Protein AF-A0A940B4P1-F1 (afdb_monomer)

Foldseek 3Di:
DALAFKAEEEEEEADDDDDPVVVVLLVVQDDHHHYYHYDYLDPVSLVVLLVLPTQEYEYEEALLDPSSLSSLLSNLVNQLHAYEYEHEADPCPDPSSVVSVVSSVVSVYHYDYPPDDSVVSSVNSNVSRVSNSVVSVVVVVVVLVVLLVVLLVLCCVPVVDDSVRSNVVLVVVCVVVVHDSSVSSVVSCCVRVVVD

Secondary structure (DSSP, 8-state):
-------EEEEEESS-S--HHHHHHHHHH-SS--EEEEEETTHHHHHHHHHT--SEEEEEE-TT-HHHHHHHHHHTT-TT-EEEEEE-S----SHHHHHHHHHHHHTTEEEEESSPPHHHHHHHHHHHHHHHHHHHHHHHHHHHHHHHHHHHHHHHHHH---HHHHHHHHHHHHHHHT--HHHHHHHHHHHHHTT-

Radius of gyration: 21.96 Å; Cα contacts (8 Å, |Δi|>4): 293; chains: 1; bounding box: 54×33×56 Å

Structure (mmCIF, N/CA/C/O backbone):
data_AF-A0A940B4P1-F1
#
_entry.id   AF-A0A940B4P1-F1
#
loop_
_atom_site.group_PDB
_atom_site.id
_atom_site.type_symbol
_atom_site.label_atom_id
_atom_site.label_alt_id
_atom_site.label_comp_id
_atom_site.label_asym_id
_atom_site.label_entity_id
_atom_site.label_seq_id
_atom_site.pdbx_PDB_ins_code
_atom_site.Cartn_x
_atom_site.Cartn_y
_atom_site.Cartn_z
_atom_site.occupancy
_atom_site.B_iso_or_equiv
_atom_site.auth_seq_id
_atom_site.auth_comp_id
_atom_site.auth_asym_id
_atom_site.auth_atom_id
_atom_site.pdbx_PDB_model_num
ATOM 1 N N . MET A 1 1 ? -1.985 -8.826 16.665 1.00 37.59 1 MET A N 1
ATOM 2 C CA . MET A 1 1 ? -2.164 -9.135 15.228 1.00 37.59 1 MET A CA 1
ATOM 3 C C . MET A 1 1 ? -0.998 -8.534 14.479 1.00 37.59 1 MET A C 1
ATOM 5 O O . MET A 1 1 ? -0.828 -7.321 14.541 1.00 37.59 1 MET A O 1
ATOM 9 N N . SER A 1 2 ? -0.151 -9.389 13.904 1.00 41.38 2 SER A N 1
ATOM 10 C CA . SER A 1 2 ? 1.005 -8.980 13.109 1.00 41.38 2 SER A CA 1
ATOM 11 C C . SER A 1 2 ? 0.543 -8.029 12.015 1.00 41.38 2 SER A C 1
ATOM 13 O O . SER A 1 2 ? -0.391 -8.356 11.287 1.00 41.38 2 SER A O 1
ATOM 15 N N . SER A 1 3 ? 1.178 -6.865 11.910 1.00 51.94 3 SER A N 1
ATOM 16 C CA . SER A 1 3 ? 1.183 -6.136 10.646 1.00 51.94 3 SER A CA 1
ATOM 17 C C . SER A 1 3 ? 1.814 -7.093 9.639 1.00 51.94 3 SER A C 1
ATOM 19 O O . SER A 1 3 ? 2.994 -7.422 9.760 1.00 51.94 3 SER A O 1
ATOM 21 N N . THR A 1 4 ? 0.984 -7.707 8.802 1.00 75.25 4 THR A N 1
ATOM 22 C CA . THR A 1 4 ? 1.446 -8.606 7.752 1.00 75.25 4 THR A CA 1
ATOM 23 C C . THR A 1 4 ? 2.215 -7.742 6.767 1.00 75.25 4 THR A C 1
ATOM 25 O O . THR A 1 4 ? 1.734 -6.672 6.394 1.00 75.25 4 THR A O 1
ATOM 28 N N . GLY A 1 5 ? 3.432 -8.151 6.409 1.00 89.00 5 GLY A N 1
ATOM 29 C CA . GLY A 1 5 ? 4.135 -7.516 5.29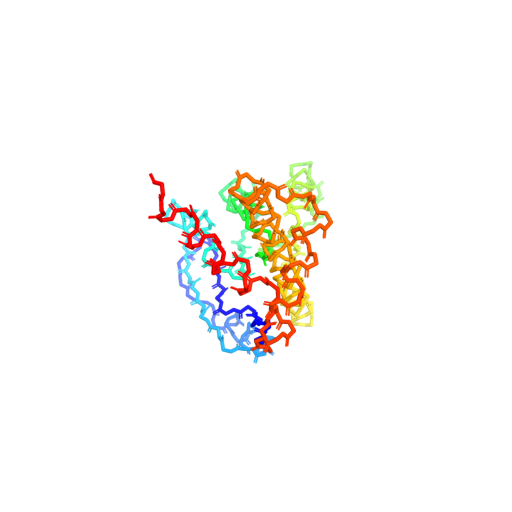7 1.00 89.00 5 GLY A CA 1
ATOM 30 C C . GLY A 1 5 ? 3.343 -7.643 3.999 1.00 89.00 5 GLY A C 1
ATOM 31 O O . GLY A 1 5 ? 2.226 -8.162 3.984 1.00 89.00 5 GLY A O 1
ATOM 32 N N . ILE A 1 6 ? 3.927 -7.170 2.907 1.00 95.00 6 ILE A N 1
ATOM 33 C CA . ILE A 1 6 ? 3.291 -7.211 1.591 1.00 95.00 6 ILE A CA 1
ATOM 34 C C . ILE A 1 6 ? 2.874 -8.653 1.265 1.00 95.00 6 ILE A C 1
ATOM 36 O O . ILE A 1 6 ? 3.716 -9.540 1.143 1.0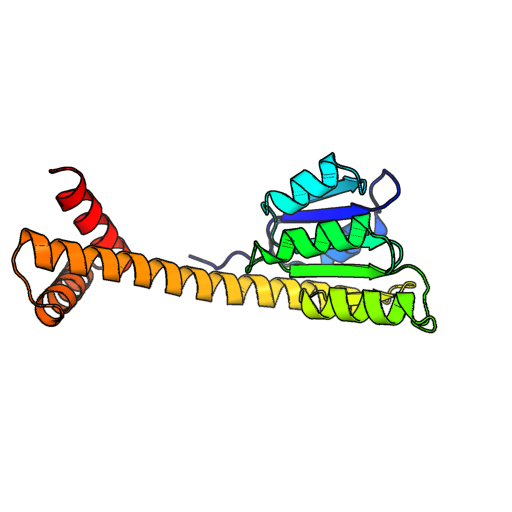0 95.00 6 ILE A O 1
ATOM 40 N N . ASP A 1 7 ? 1.569 -8.859 1.106 1.00 93.81 7 ASP A N 1
ATOM 41 C CA . ASP A 1 7 ? 0.918 -10.139 0.807 1.00 93.81 7 ASP A CA 1
ATOM 42 C C . ASP A 1 7 ? 0.521 -10.268 -0.671 1.00 93.81 7 ASP A C 1
ATOM 44 O O . ASP A 1 7 ? 0.262 -11.364 -1.163 1.00 93.81 7 ASP A 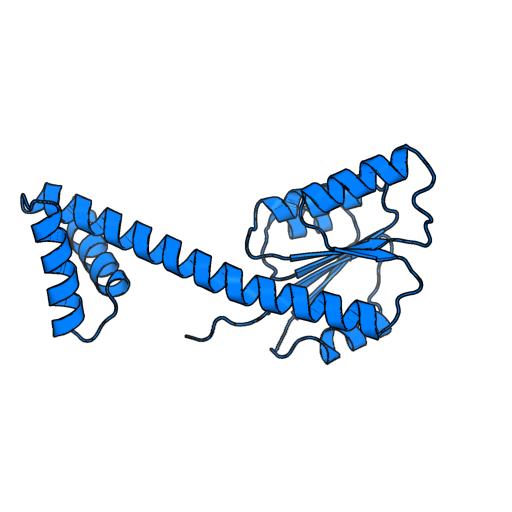O 1
ATOM 48 N N . LYS A 1 8 ? 0.507 -9.155 -1.407 1.00 96.25 8 LYS A N 1
ATOM 49 C CA . LYS A 1 8 ? 0.278 -9.131 -2.849 1.00 96.25 8 LYS A CA 1
ATOM 50 C C . LYS A 1 8 ? 1.123 -8.067 -3.539 1.00 96.25 8 LYS A C 1
ATOM 52 O O . LYS A 1 8 ? 1.139 -6.897 -3.142 1.00 96.25 8 LYS A O 1
ATOM 57 N N . VAL A 1 9 ? 1.773 -8.482 -4.623 1.00 97.62 9 VAL A N 1
ATOM 58 C CA . VAL A 1 9 ? 2.561 -7.644 -5.527 1.00 97.62 9 VAL A CA 1
ATOM 59 C C . VAL A 1 9 ? 1.863 -7.594 -6.883 1.00 97.62 9 VAL A C 1
ATOM 61 O O . VAL A 1 9 ? 1.735 -8.616 -7.555 1.00 97.62 9 VAL A O 1
ATOM 64 N N . LEU A 1 10 ? 1.425 -6.407 -7.302 1.00 97.88 10 LEU A N 1
ATOM 65 C CA . LEU A 1 10 ? 0.905 -6.175 -8.649 1.00 97.88 10 LEU A CA 1
ATOM 66 C C . LEU A 1 10 ? 2.039 -5.677 -9.543 1.00 97.88 10 LEU A C 1
ATOM 68 O O . LEU A 1 10 ? 2.676 -4.675 -9.228 1.00 97.88 10 LEU A O 1
ATOM 72 N N . ILE A 1 11 ? 2.266 -6.341 -10.672 1.00 97.56 11 ILE A N 1
ATOM 73 C CA . ILE A 1 11 ? 3.294 -5.963 -11.639 1.00 97.56 11 ILE A CA 1
ATOM 74 C C . ILE A 1 11 ? 2.632 -5.565 -12.951 1.00 97.56 11 ILE A C 1
ATOM 76 O O . ILE A 1 11 ? 1.936 -6.369 -13.572 1.00 97.56 11 ILE A O 1
ATOM 80 N N . LEU A 1 12 ? 2.877 -4.328 -13.377 1.00 97.06 12 LEU A N 1
ATOM 81 C CA . LEU A 1 12 ? 2.424 -3.782 -14.650 1.00 97.06 12 LEU A CA 1
ATOM 82 C C . LEU A 1 12 ? 3.604 -3.586 -15.591 1.00 97.06 12 LEU A C 1
ATOM 84 O O . LEU A 1 12 ? 4.570 -2.907 -15.250 1.00 97.06 12 LEU A O 1
ATOM 88 N N . ARG A 1 13 ? 3.509 -4.140 -16.795 1.00 94.38 13 ARG A N 1
ATOM 89 C CA . ARG A 1 13 ? 4.568 -4.069 -17.813 1.00 94.38 13 ARG A CA 1
ATOM 90 C C . ARG A 1 13 ? 4.006 -3.889 -19.212 1.00 94.38 13 ARG A C 1
ATOM 92 O O . ARG A 1 13 ? 2.830 -4.145 -19.441 1.00 94.38 13 ARG A O 1
ATOM 99 N N . ARG A 1 14 ? 4.832 -3.449 -20.162 1.00 89.69 14 ARG A N 1
ATOM 100 C CA . ARG A 1 14 ? 4.393 -3.265 -21.559 1.00 89.69 14 ARG A CA 1
ATOM 101 C C . ARG A 1 14 ? 4.131 -4.576 -22.296 1.00 89.69 14 ARG A C 1
ATOM 103 O O . ARG A 1 14 ? 3.177 -4.660 -23.060 1.00 89.69 14 ARG A O 1
ATOM 110 N N . GLU A 1 15 ? 4.948 -5.590 -22.048 1.00 86.25 15 GLU A N 1
ATOM 111 C CA . GLU A 1 15 ? 4.841 -6.888 -22.714 1.00 86.25 15 GLU A CA 1
ATOM 112 C C . GLU A 1 15 ? 4.144 -7.915 -21.825 1.00 86.25 15 GLU A C 1
ATOM 114 O O . GLU A 1 15 ? 4.288 -7.905 -20.603 1.00 86.25 15 GLU A O 1
ATOM 119 N N . ALA A 1 16 ? 3.378 -8.816 -22.437 1.00 82.12 16 ALA A N 1
ATOM 120 C CA . ALA A 1 16 ? 2.757 -9.917 -21.714 1.00 82.12 16 ALA A CA 1
ATOM 121 C C . ALA A 1 16 ? 3.796 -10.987 -21.344 1.00 82.12 16 ALA A C 1
ATOM 123 O O . ALA A 1 16 ? 4.739 -11.241 -22.087 1.00 82.12 16 ALA A O 1
ATOM 124 N N . GLY A 1 17 ? 3.569 -11.663 -20.218 1.00 80.44 17 GLY A N 1
ATOM 125 C CA . GLY A 1 17 ? 4.399 -12.774 -19.754 1.00 80.44 17 GLY A CA 1
ATOM 126 C C . GLY A 1 17 ? 5.094 -12.475 -18.433 1.00 80.44 17 GLY A C 1
ATOM 127 O O . GLY A 1 17 ? 5.390 -11.325 -18.117 1.00 80.44 17 GLY A O 1
ATOM 128 N N . ALA A 1 18 ? 5.336 -13.520 -17.647 1.00 82.69 18 ALA A N 1
ATOM 129 C CA . ALA A 1 18 ? 6.048 -13.431 -16.378 1.00 82.69 18 ALA A CA 1
ATOM 130 C C . ALA A 1 18 ? 7.567 -13.362 -16.601 1.00 82.69 18 ALA A C 1
ATOM 132 O O . ALA A 1 18 ? 8.097 -13.924 -17.559 1.00 82.69 18 ALA A O 1
ATOM 133 N N . SER A 1 19 ? 8.288 -12.682 -15.705 1.00 87.56 19 SER A N 1
ATOM 134 C CA . SER A 1 19 ? 9.756 -12.706 -15.696 1.00 87.56 19 SER A CA 1
ATOM 135 C C . SER A 1 19 ? 10.242 -13.536 -14.521 1.00 87.56 19 SER A C 1
ATOM 137 O O . SER A 1 19 ? 10.194 -13.069 -13.387 1.00 87.56 19 SER A O 1
ATOM 139 N N . ARG A 1 20 ? 10.787 -14.727 -14.799 1.00 87.50 20 ARG A N 1
ATOM 140 C CA . ARG A 1 20 ? 11.369 -15.609 -13.769 1.00 87.50 20 ARG A CA 1
ATOM 141 C C . ARG A 1 20 ? 12.433 -14.907 -12.927 1.00 87.50 20 ARG A C 1
ATOM 143 O O . ARG A 1 20 ? 12.561 -15.168 -11.740 1.00 87.50 20 ARG A O 1
ATOM 150 N N . VAL A 1 21 ? 13.206 -14.013 -13.543 1.00 87.12 21 VAL A N 1
ATOM 151 C CA . VAL A 1 21 ? 14.238 -13.238 -12.845 1.00 87.12 21 VAL A CA 1
ATOM 152 C C . VAL A 1 21 ? 13.597 -12.297 -11.825 1.00 87.12 21 VAL A C 1
ATOM 154 O O . VAL A 1 21 ? 14.025 -12.258 -10.674 1.00 87.12 21 VAL A O 1
ATOM 157 N N . LEU A 1 22 ? 12.549 -11.575 -12.229 1.00 88.44 22 LEU A N 1
ATOM 158 C CA . LEU A 1 22 ? 11.837 -10.653 -11.349 1.00 88.44 22 LEU A CA 1
ATOM 159 C C . LEU A 1 22 ? 11.076 -11.403 -10.244 1.00 88.44 22 LEU A C 1
ATOM 161 O O . LEU A 1 22 ? 11.154 -10.995 -9.090 1.00 88.44 22 LEU A O 1
ATOM 165 N N . GLU A 1 23 ? 10.434 -12.532 -10.567 1.00 90.88 23 GLU A N 1
ATOM 166 C CA . GLU A 1 23 ? 9.815 -13.427 -9.574 1.00 90.88 23 GLU A CA 1
ATOM 167 C C . GLU A 1 23 ? 10.829 -13.862 -8.526 1.00 90.88 23 GLU A C 1
ATOM 169 O O . GLU A 1 23 ? 10.613 -13.646 -7.338 1.00 90.88 23 GLU A O 1
ATOM 174 N N . ASN A 1 24 ? 11.973 -14.397 -8.957 1.00 89.12 24 ASN A N 1
ATOM 175 C CA . ASN A 1 24 ? 13.017 -14.845 -8.043 1.00 89.12 24 ASN A CA 1
ATOM 176 C C . ASN A 1 24 ? 13.514 -13.710 -7.145 1.00 89.12 24 ASN A C 1
ATOM 178 O O . ASN A 1 24 ? 13.766 -13.930 -5.962 1.00 89.12 24 ASN A O 1
ATOM 182 N N . PHE A 1 25 ? 13.657 -12.493 -7.670 1.00 88.81 25 PHE A N 1
ATOM 183 C CA . PHE A 1 25 ? 14.060 -11.370 -6.833 1.00 88.81 25 PHE A CA 1
ATOM 184 C C . PHE A 1 25 ? 13.007 -11.005 -5.783 1.00 88.81 25 PHE A C 1
ATOM 186 O O . PHE A 1 25 ? 13.381 -10.756 -4.638 1.00 88.81 25 PHE A O 1
ATOM 193 N N . ILE A 1 26 ? 11.720 -10.988 -6.138 1.00 92.31 26 ILE A N 1
ATOM 194 C CA . ILE A 1 26 ? 10.625 -10.691 -5.200 1.00 92.31 26 ILE A CA 1
ATOM 195 C C . ILE A 1 26 ? 10.546 -11.782 -4.125 1.00 92.31 26 ILE A C 1
ATOM 197 O O . ILE A 1 26 ? 10.604 -11.468 -2.934 1.00 92.31 26 ILE A O 1
ATOM 201 N N . MET A 1 27 ? 10.532 -13.049 -4.548 1.00 89.31 27 MET A N 1
ATOM 202 C CA . MET A 1 27 ? 10.447 -14.223 -3.674 1.00 89.31 27 MET A CA 1
ATOM 203 C C . MET A 1 27 ? 11.585 -14.274 -2.651 1.00 89.31 27 MET A C 1
ATOM 205 O O . MET A 1 27 ? 11.366 -14.645 -1.503 1.00 89.31 27 MET A O 1
ATOM 209 N N . ASN A 1 28 ? 12.795 -13.869 -3.045 1.00 88.88 28 ASN A N 1
ATOM 210 C CA . ASN A 1 28 ? 13.955 -13.842 -2.152 1.00 88.88 28 ASN A CA 1
ATOM 211 C C . ASN A 1 28 ? 14.033 -12.582 -1.271 1.00 88.88 28 ASN A C 1
ATOM 213 O O . ASN A 1 28 ? 14.853 -12.534 -0.355 1.00 88.88 28 ASN A O 1
ATOM 217 N N . SER A 1 29 ? 13.237 -11.546 -1.559 1.00 91.38 29 SER A N 1
ATOM 218 C CA . SER A 1 29 ? 13.318 -10.255 -0.860 1.00 91.38 29 SER A CA 1
ATOM 219 C C . SER A 1 29 ? 12.213 -10.063 0.183 1.00 91.38 29 SER A C 1
ATOM 221 O O . SER A 1 29 ? 12.478 -9.454 1.222 1.00 91.38 29 SER A O 1
ATOM 223 N N . LEU A 1 30 ? 11.000 -10.571 -0.064 1.00 90.75 30 LEU A N 1
ATOM 224 C CA . LEU A 1 30 ? 9.871 -10.492 0.870 1.00 90.75 30 LEU A CA 1
ATOM 225 C C . LEU A 1 30 ? 9.875 -11.662 1.862 1.00 90.75 30 LEU A C 1
ATOM 227 O O . LEU A 1 30 ? 10.111 -12.808 1.493 1.00 90.75 30 LEU A O 1
ATOM 231 N N . LYS A 1 31 ? 9.588 -11.374 3.138 1.00 84.62 31 LYS A N 1
ATOM 232 C CA . LYS A 1 31 ? 9.626 -12.375 4.224 1.00 84.62 31 LYS A CA 1
ATOM 233 C C . LYS A 1 31 ? 8.325 -13.154 4.406 1.00 84.62 31 LYS A C 1
ATOM 235 O O . LYS A 1 31 ? 8.338 -14.227 5.003 1.00 84.62 31 LYS A O 1
ATOM 240 N N . HIS A 1 32 ? 7.206 -12.593 3.960 1.00 83.62 32 HIS A N 1
ATOM 241 C CA . HIS A 1 32 ? 5.877 -13.165 4.152 1.00 83.62 32 HIS A CA 1
ATOM 242 C C . HIS A 1 32 ? 5.389 -13.844 2.866 1.00 83.62 32 HIS A C 1
ATOM 244 O O . HIS A 1 32 ? 5.806 -13.433 1.779 1.00 83.62 32 HIS A O 1
ATOM 250 N N . PRO A 1 33 ? 4.528 -14.878 2.960 1.00 86.00 33 PRO A N 1
ATOM 251 C CA . PRO A 1 33 ? 3.865 -15.440 1.790 1.00 86.00 33 PRO A CA 1
ATOM 252 C C . PRO A 1 33 ? 3.147 -14.339 1.013 1.00 86.00 33 PRO A C 1
ATOM 254 O O . PRO A 1 33 ? 2.434 -13.536 1.613 1.00 86.00 33 PRO A O 1
ATOM 257 N N . HIS A 1 34 ? 3.351 -14.309 -0.299 1.00 93.00 34 HIS A N 1
ATOM 258 C CA . HIS A 1 34 ? 2.810 -13.266 -1.155 1.00 93.00 34 HIS A CA 1
ATOM 259 C C . HIS A 1 34 ? 2.341 -13.823 -2.497 1.00 93.00 34 HIS A C 1
ATOM 261 O O . HIS A 1 34 ? 2.914 -14.767 -3.040 1.00 93.00 34 HIS A O 1
ATOM 267 N N . GLU A 1 35 ? 1.293 -13.211 -3.034 1.00 95.00 35 GLU A N 1
ATOM 268 C CA . GLU A 1 35 ? 0.794 -13.435 -4.385 1.00 95.00 35 GLU A CA 1
ATOM 269 C C . GLU A 1 35 ? 1.474 -12.459 -5.356 1.00 95.00 35 GLU A C 1
ATOM 271 O O . GLU A 1 35 ? 1.551 -11.259 -5.087 1.00 95.00 35 GLU A O 1
ATOM 276 N N . ILE A 1 36 ? 1.947 -12.949 -6.504 1.00 95.69 36 ILE A N 1
ATOM 277 C CA . ILE A 1 36 ? 2.468 -12.102 -7.586 1.00 95.69 36 ILE A CA 1
ATOM 278 C C . ILE A 1 36 ? 1.455 -12.100 -8.729 1.00 95.69 36 ILE A C 1
ATOM 280 O O . ILE A 1 36 ? 1.177 -13.139 -9.327 1.00 95.69 36 ILE A O 1
ATOM 284 N N . VAL A 1 37 ? 0.922 -10.921 -9.047 1.00 95.69 37 VAL A N 1
ATOM 285 C CA . VAL A 1 37 ? -0.068 -10.722 -10.109 1.00 95.69 37 VAL A CA 1
ATOM 286 C C . VAL A 1 37 ? 0.574 -9.974 -11.269 1.00 95.69 37 VAL A C 1
ATOM 288 O O . VAL A 1 37 ? 1.047 -8.849 -11.112 1.00 95.69 37 VAL A O 1
ATOM 291 N N . TRP A 1 38 ? 0.552 -10.586 -12.450 1.00 95.94 38 TRP A N 1
ATOM 292 C CA . TRP A 1 38 ? 1.099 -10.023 -13.682 1.00 95.94 38 TRP A CA 1
ATOM 293 C C . TRP A 1 38 ? -0.008 -9.446 -14.556 1.00 95.94 38 TRP A C 1
ATOM 295 O O . TRP A 1 38 ? -0.925 -10.162 -14.954 1.00 95.94 38 TRP A O 1
ATOM 305 N N . GLU A 1 39 ? 0.106 -8.174 -14.921 1.00 96.12 39 GLU A N 1
ATOM 306 C CA . GLU A 1 39 ? -0.795 -7.534 -15.874 1.00 96.12 39 GLU A CA 1
ATOM 307 C C . GLU A 1 39 ? -0.015 -6.679 -16.878 1.00 96.12 39 GLU A C 1
ATOM 309 O O . GLU A 1 39 ? 1.082 -6.176 -16.623 1.00 96.12 39 GLU A O 1
ATOM 314 N N . VAL A 1 40 ? -0.611 -6.495 -18.053 1.00 95.69 40 VAL A N 1
ATOM 315 C CA . VAL A 1 40 ? -0.085 -5.576 -19.065 1.00 95.69 40 VAL A CA 1
ATOM 316 C C . VAL A 1 40 ? -0.556 -4.156 -18.748 1.00 95.69 40 VAL A C 1
ATOM 318 O O . VAL A 1 40 ? -1.694 -3.969 -18.300 1.00 95.69 40 VAL A O 1
ATOM 321 N N . LEU A 1 41 ? 0.283 -3.154 -19.033 1.00 94.56 41 LEU A N 1
ATOM 322 C CA . LEU A 1 41 ? -0.048 -1.725 -19.047 1.00 94.56 41 LEU A CA 1
ATOM 323 C C . LEU A 1 41 ? -1.155 -1.452 -20.074 1.00 94.56 41 LEU A C 1
ATOM 325 O O . LEU A 1 41 ? -0.935 -1.085 -21.222 1.00 94.56 41 LEU A O 1
ATOM 329 N N . SER A 1 42 ? -2.377 -1.682 -19.622 1.00 93.38 42 SER A N 1
ATOM 330 C CA . SER A 1 42 ? -3.626 -1.661 -20.372 1.00 93.38 42 SER A CA 1
ATOM 331 C C . SER A 1 42 ? -4.721 -1.090 -19.476 1.00 93.38 42 SER A C 1
ATOM 333 O O . SER A 1 42 ? -4.513 -0.875 -18.278 1.00 9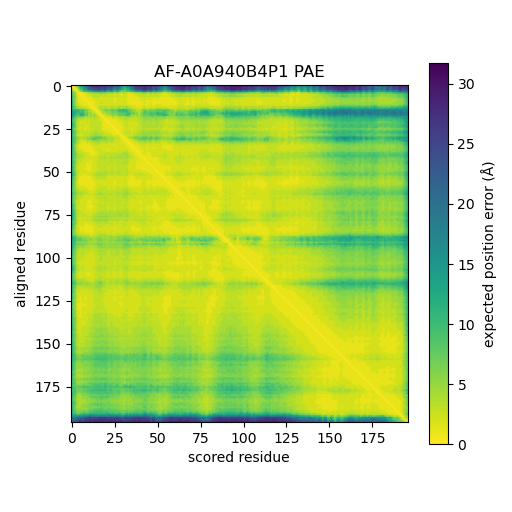3.38 42 SER A O 1
ATOM 335 N N . ASP A 1 43 ? -5.927 -0.900 -20.004 1.00 92.44 43 ASP A N 1
ATOM 336 C CA . ASP A 1 43 ? -7.061 -0.472 -19.178 1.00 92.44 43 ASP A CA 1
ATOM 337 C C . ASP A 1 43 ? -7.385 -1.473 -18.064 1.00 92.44 43 ASP A C 1
ATOM 339 O O . ASP A 1 43 ? -7.790 -1.078 -16.972 1.00 92.44 43 ASP A O 1
ATOM 343 N N . LYS A 1 44 ? -7.175 -2.774 -18.306 1.00 93.31 44 LYS A N 1
ATOM 344 C CA . LYS A 1 44 ? -7.339 -3.813 -17.283 1.00 93.31 44 LYS A CA 1
ATOM 345 C C . LYS A 1 44 ? -6.300 -3.656 -16.169 1.00 93.31 44 LYS A C 1
ATOM 347 O O . LYS A 1 44 ? -6.687 -3.598 -15.004 1.00 93.31 44 LYS A O 1
ATOM 352 N N . GLY A 1 45 ? -5.022 -3.511 -16.524 1.00 94.12 45 GLY A N 1
ATOM 353 C CA . GLY A 1 45 ? -3.940 -3.281 -15.561 1.00 94.12 45 GLY A CA 1
ATOM 354 C C . GLY A 1 45 ? -4.128 -1.986 -14.763 1.00 94.12 45 GLY A C 1
ATOM 355 O O . GLY A 1 45 ? -3.993 -1.979 -13.543 1.00 94.12 45 GLY A O 1
ATOM 356 N N . ASN A 1 46 ? -4.563 -0.907 -15.420 1.00 93.56 46 ASN A N 1
ATOM 357 C CA . ASN A 1 46 ? -4.889 0.356 -14.752 1.00 93.56 46 ASN A CA 1
ATOM 358 C C . ASN A 1 46 ? -6.073 0.228 -13.786 1.00 93.56 46 ASN A C 1
ATOM 360 O O . ASN A 1 46 ? -6.045 0.806 -12.700 1.00 93.56 46 ASN A O 1
ATOM 364 N N . ARG A 1 47 ? -7.110 -0.546 -14.134 1.00 94.94 47 ARG A N 1
ATOM 365 C CA . ARG A 1 47 ? -8.202 -0.850 -13.194 1.00 94.94 47 ARG A CA 1
ATOM 366 C C . ARG A 1 47 ? -7.706 -1.647 -11.988 1.00 94.94 47 ARG A C 1
ATOM 368 O O . ARG A 1 47 ? -8.150 -1.365 -10.878 1.00 94.94 47 ARG A O 1
ATOM 375 N N . ALA A 1 48 ? -6.783 -2.589 -12.184 1.00 95.44 48 ALA A N 1
ATOM 376 C CA . ALA A 1 48 ? -6.166 -3.334 -11.088 1.00 95.44 48 ALA A CA 1
ATOM 377 C C . ALA A 1 48 ? -5.362 -2.408 -10.155 1.00 95.44 48 ALA A C 1
ATOM 379 O O . ALA A 1 48 ? -5.577 -2.448 -8.945 1.00 95.44 48 ALA A O 1
ATOM 380 N N . ALA A 1 49 ? -4.544 -1.500 -10.706 1.00 96.56 49 ALA A N 1
ATOM 381 C CA . ALA A 1 49 ? -3.849 -0.469 -9.928 1.00 96.56 49 ALA A CA 1
ATOM 382 C C . ALA A 1 49 ? -4.836 0.410 -9.140 1.00 96.56 49 ALA A C 1
ATOM 384 O O . ALA A 1 49 ? -4.707 0.612 -7.936 1.00 96.56 49 ALA A O 1
ATOM 385 N N . LYS A 1 50 ? -5.902 0.881 -9.793 1.00 96.56 50 LYS A N 1
ATOM 386 C CA . LYS A 1 50 ? -6.921 1.710 -9.140 1.00 96.56 50 LYS A CA 1
ATOM 387 C C . LYS A 1 50 ? -7.654 0.987 -8.006 1.00 96.56 50 LYS A C 1
ATOM 389 O O . LYS A 1 50 ? -8.043 1.650 -7.049 1.00 96.56 50 LYS A O 1
ATOM 394 N N . LYS A 1 51 ? -7.834 -0.337 -8.084 1.00 96.06 51 LYS A N 1
ATOM 395 C CA . LYS A 1 51 ? -8.496 -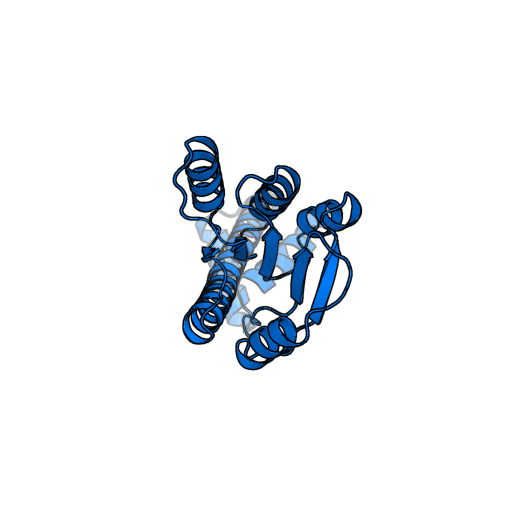1.131 -7.035 1.00 96.06 51 LYS A CA 1
ATOM 396 C C . LYS A 1 51 ? -7.729 -1.099 -5.703 1.00 96.06 51 LYS A C 1
ATOM 398 O O . LYS A 1 51 ? -8.376 -1.153 -4.665 1.00 96.06 51 LYS A O 1
ATOM 403 N N . GLY A 1 52 ? -6.396 -1.004 -5.729 1.00 94.06 52 GLY A N 1
ATOM 404 C CA . GLY A 1 52 ? -5.570 -0.918 -4.513 1.00 94.06 52 GLY A CA 1
ATOM 405 C C . GLY A 1 52 ? -5.492 -2.192 -3.677 1.00 94.06 52 GLY A C 1
ATOM 406 O O . GLY A 1 52 ? -5.093 -2.155 -2.519 1.00 94.06 52 GLY A O 1
ATOM 407 N N . ASP A 1 53 ? -5.896 -3.320 -4.250 1.00 94.88 53 ASP A N 1
ATOM 408 C CA . ASP A 1 53 ? -5.788 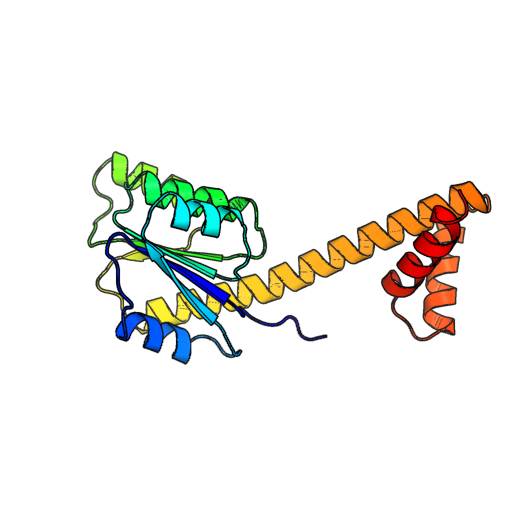-4.647 -3.647 1.00 94.88 53 ASP A CA 1
ATOM 409 C C . ASP A 1 53 ? -4.373 -5.176 -3.920 1.00 94.88 53 ASP A C 1
ATOM 411 O O . ASP A 1 53 ? -4.197 -6.010 -4.802 1.00 94.88 53 ASP A O 1
ATOM 415 N N . TYR A 1 54 ? -3.367 -4.556 -3.288 1.00 96.56 54 TYR A N 1
ATOM 416 C CA . TYR A 1 54 ? -1.943 -4.928 -3.288 1.00 96.56 54 TYR A CA 1
ATOM 417 C C . TYR A 1 54 ? -1.161 -4.101 -2.248 1.00 96.56 54 TYR A C 1
ATOM 419 O O . TYR A 1 54 ? -1.517 -2.960 -1.946 1.00 96.56 54 TYR A O 1
ATOM 427 N N . GLY A 1 55 ? -0.054 -4.646 -1.737 1.00 96.00 55 GLY A N 1
ATOM 428 C CA . GLY A 1 55 ? 0.890 -3.922 -0.872 1.00 96.00 55 GLY A CA 1
ATOM 429 C C . GLY A 1 55 ? 2.039 -3.256 -1.640 1.00 96.00 55 GLY A C 1
ATOM 430 O O . GLY A 1 55 ? 2.607 -2.264 -1.179 1.00 96.00 55 GLY A O 1
ATOM 431 N N . LEU A 1 56 ? 2.356 -3.760 -2.836 1.00 97.56 56 LEU A N 1
ATOM 432 C CA . LEU A 1 56 ? 3.391 -3.220 -3.718 1.00 97.56 56 LEU A CA 1
ATOM 433 C C . LEU A 1 56 ? 2.923 -3.221 -5.173 1.00 97.56 56 LEU A C 1
ATOM 435 O O . LEU A 1 56 ? 2.518 -4.255 -5.700 1.00 97.56 56 LEU A O 1
ATOM 439 N N . LEU A 1 57 ? 3.031 -2.063 -5.820 1.00 98.38 57 LEU A N 1
ATOM 440 C CA . LEU A 1 57 ? 2.897 -1.903 -7.263 1.00 98.38 57 LEU A CA 1
ATOM 441 C C . LEU A 1 57 ? 4.287 -1.781 -7.887 1.00 98.38 57 LEU A C 1
ATOM 443 O O . LEU A 1 57 ? 5.018 -0.836 -7.591 1.00 98.38 57 LEU A O 1
ATOM 447 N N . ILE A 1 58 ? 4.625 -2.697 -8.788 1.00 97.94 58 ILE A N 1
ATOM 448 C CA . ILE A 1 58 ? 5.808 -2.600 -9.640 1.00 97.94 58 ILE A CA 1
ATOM 449 C C . ILE A 1 58 ? 5.361 -2.180 -11.038 1.00 97.94 58 ILE A C 1
ATOM 451 O O . ILE A 1 58 ? 4.516 -2.840 -11.638 1.00 97.94 58 ILE A O 1
ATOM 455 N N . VAL A 1 59 ? 5.928 -1.102 -11.576 1.00 97.75 59 VAL A N 1
ATOM 456 C CA . VAL A 1 59 ? 5.661 -0.657 -12.952 1.00 97.75 59 VAL A CA 1
ATOM 457 C C . VAL A 1 59 ? 6.946 -0.705 -13.756 1.00 97.75 59 VAL A C 1
ATOM 459 O O . VAL A 1 59 ? 7.923 -0.063 -13.394 1.00 97.75 59 VAL A O 1
ATOM 462 N N . GLU A 1 60 ? 6.949 -1.456 -14.848 1.00 95.94 60 GLU A N 1
ATOM 463 C CA . GLU A 1 60 ? 8.086 -1.612 -15.747 1.00 95.94 60 GLU A CA 1
ATOM 464 C C . GLU A 1 60 ? 7.780 -0.947 -17.094 1.00 95.94 60 GLU A C 1
ATOM 466 O O . GLU A 1 60 ? 6.986 -1.463 -17.889 1.00 95.94 60 GLU A O 1
ATOM 471 N N . SER A 1 61 ? 8.381 0.220 -17.339 1.00 95.81 61 SER A N 1
ATOM 472 C CA . SER A 1 61 ? 8.221 0.969 -18.592 1.00 95.81 61 SER A CA 1
ATOM 473 C C . SER A 1 61 ? 9.288 2.062 -18.760 1.00 95.81 61 SER A C 1
ATOM 475 O O . SER A 1 61 ? 10.136 2.276 -17.896 1.00 95.81 61 SER A O 1
ATOM 477 N N . SER A 1 62 ? 9.221 2.804 -19.866 1.00 95.31 62 SER A N 1
ATOM 478 C CA . SER A 1 62 ? 9.931 4.075 -20.015 1.00 95.31 62 SER A CA 1
ATOM 479 C C . SER A 1 62 ? 9.365 5.097 -19.034 1.00 95.31 62 SER A C 1
ATOM 481 O O . SER A 1 62 ? 8.157 5.143 -18.797 1.00 95.31 62 SER A O 1
ATOM 483 N N . ILE A 1 63 ? 10.232 5.947 -18.483 1.00 95.62 63 ILE A N 1
ATOM 484 C CA . ILE A 1 63 ? 9.828 6.905 -17.454 1.00 95.62 63 ILE A CA 1
ATOM 485 C C . ILE A 1 63 ? 8.798 7.927 -17.947 1.00 95.62 63 ILE A C 1
ATOM 487 O O . ILE A 1 63 ? 7.982 8.399 -17.163 1.00 95.62 63 ILE A O 1
ATOM 491 N N . SER A 1 64 ? 8.800 8.238 -19.244 1.00 94.62 64 SER A N 1
ATOM 492 C CA . SER A 1 64 ? 7.866 9.176 -19.869 1.00 94.62 64 SER A CA 1
ATOM 493 C C . SER A 1 64 ? 6.574 8.519 -20.369 1.00 94.62 64 SER A C 1
ATOM 495 O O . SER A 1 64 ? 5.733 9.214 -20.937 1.00 94.62 64 SER A O 1
ATOM 497 N N . ASP A 1 65 ? 6.374 7.211 -20.154 1.00 95.38 65 ASP A N 1
ATOM 498 C CA . ASP A 1 65 ? 5.169 6.498 -20.589 1.00 95.38 65 ASP A CA 1
ATOM 499 C C . ASP A 1 65 ? 3.918 7.004 -19.836 1.00 95.38 65 ASP A C 1
ATOM 501 O O . ASP A 1 65 ? 3.773 6.771 -18.627 1.00 95.38 65 ASP A O 1
ATOM 505 N N . PRO A 1 66 ? 2.952 7.640 -20.530 1.00 94.06 66 PRO A N 1
ATOM 506 C CA . PRO A 1 66 ? 1.761 8.175 -19.883 1.00 94.06 66 PRO A CA 1
ATOM 507 C C . PRO A 1 66 ? 0.889 7.105 -19.216 1.00 94.06 66 PRO A C 1
ATOM 509 O O . PRO A 1 66 ? 0.210 7.404 -18.234 1.00 94.06 66 PRO A O 1
ATOM 512 N N . ALA A 1 67 ? 0.857 5.873 -19.736 1.00 94.50 67 ALA A N 1
ATOM 513 C CA . ALA A 1 67 ? 0.088 4.785 -19.135 1.00 94.50 67 ALA A CA 1
ATOM 514 C C . ALA A 1 67 ? 0.720 4.322 -17.819 1.00 94.50 67 ALA A C 1
ATOM 516 O O . ALA A 1 67 ? 0.003 4.122 -16.839 1.00 94.50 67 ALA A O 1
ATOM 517 N N . ALA A 1 68 ? 2.049 4.231 -17.783 1.00 96.38 68 ALA A N 1
ATOM 518 C CA . ALA A 1 68 ? 2.805 3.895 -16.582 1.00 96.38 68 ALA A CA 1
ATOM 519 C C . ALA A 1 68 ? 2.623 4.961 -15.487 1.00 96.38 68 ALA A C 1
ATOM 521 O O . ALA A 1 68 ? 2.286 4.634 -14.350 1.00 96.38 68 ALA A O 1
ATOM 522 N N . ILE A 1 69 ? 2.733 6.244 -15.851 1.00 96.25 69 ILE A N 1
ATOM 523 C CA . ILE A 1 69 ? 2.517 7.368 -14.924 1.00 96.25 69 ILE A CA 1
ATOM 524 C C . ILE A 1 69 ? 1.087 7.352 -14.359 1.00 96.25 69 ILE A C 1
ATOM 526 O O . ILE A 1 69 ? 0.895 7.553 -13.160 1.00 96.25 69 ILE A O 1
ATOM 530 N N . ARG A 1 70 ? 0.067 7.072 -15.186 1.00 95.88 70 ARG A N 1
ATOM 531 C CA . ARG A 1 70 ? -1.328 6.952 -14.716 1.00 95.88 70 ARG A CA 1
ATOM 532 C C . ARG A 1 70 ? -1.524 5.808 -13.720 1.00 95.88 70 ARG A C 1
ATOM 534 O O . ARG A 1 70 ? -2.292 5.963 -12.765 1.00 95.88 70 ARG A O 1
ATOM 541 N N . ALA A 1 71 ? -0.848 4.680 -13.922 1.00 96.56 71 ALA A N 1
ATOM 542 C CA . ALA A 1 71 ? -0.896 3.570 -12.980 1.00 96.56 71 ALA A CA 1
ATOM 543 C C . ALA A 1 71 ? -0.299 3.966 -11.621 1.00 96.56 71 ALA A C 1
ATOM 545 O O . ALA A 1 71 ? -0.944 3.770 -10.592 1.00 96.56 71 ALA A O 1
ATOM 546 N N . CYS A 1 72 ? 0.876 4.606 -11.617 1.00 97.31 72 CYS A N 1
ATOM 547 C CA . CYS A 1 72 ? 1.506 5.121 -10.397 1.00 97.31 72 CYS A CA 1
ATOM 548 C C . CYS A 1 72 ? 0.629 6.159 -9.690 1.00 97.31 72 CYS A C 1
ATOM 550 O O . CYS A 1 72 ? 0.413 6.063 -8.486 1.00 97.31 72 CYS A O 1
ATOM 552 N N . HIS A 1 73 ? 0.034 7.090 -10.438 1.00 96.50 73 HIS A N 1
ATOM 553 C CA . HIS A 1 73 ? -0.888 8.078 -9.878 1.00 96.50 73 HIS A CA 1
ATOM 554 C C . HIS A 1 73 ? -2.104 7.419 -9.204 1.00 96.50 73 HIS A C 1
ATOM 556 O O . HIS A 1 73 ? -2.599 7.901 -8.189 1.00 96.50 73 HIS A O 1
ATOM 562 N N . SER A 1 74 ? -2.597 6.298 -9.738 1.00 95.00 74 SER A N 1
ATOM 563 C CA . SER A 1 74 ? -3.717 5.569 -9.128 1.00 95.00 74 SER A CA 1
ATOM 564 C C . SER A 1 74 ? -3.360 5.004 -7.748 1.00 95.00 74 SE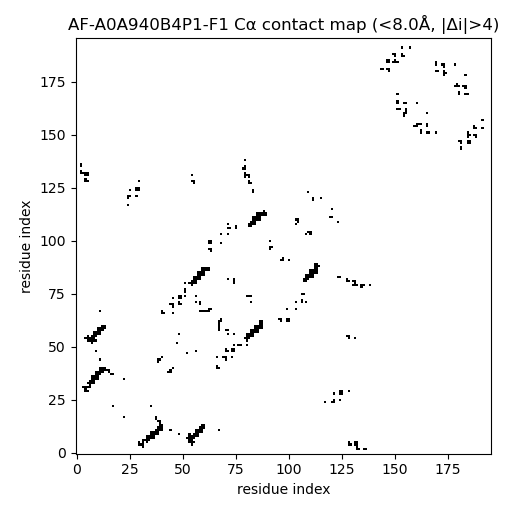R A C 1
ATOM 566 O O . SER A 1 74 ? -4.224 4.980 -6.871 1.00 95.00 74 SER A O 1
ATOM 568 N N . ALA A 1 75 ? -2.096 4.618 -7.540 1.00 93.81 75 ALA A N 1
ATOM 569 C CA . ALA A 1 75 ? -1.598 4.085 -6.274 1.00 93.81 75 ALA A CA 1
ATOM 570 C C . ALA A 1 75 ? -1.526 5.129 -5.146 1.00 93.81 75 ALA A C 1
ATOM 572 O O . ALA A 1 75 ? -1.599 4.748 -3.984 1.00 93.81 75 ALA A O 1
ATOM 573 N N . VAL A 1 76 ? -1.474 6.430 -5.461 1.00 94.12 76 VAL A N 1
ATOM 574 C CA . VAL A 1 76 ? -1.459 7.521 -4.459 1.00 94.12 76 VAL A CA 1
ATOM 575 C C . VAL A 1 76 ? -2.684 7.470 -3.534 1.00 94.12 76 VAL A C 1
ATOM 577 O O . VAL A 1 76 ? -2.601 7.825 -2.361 1.00 94.12 76 VAL A O 1
ATOM 580 N N . ASN A 1 77 ? -3.819 6.967 -4.029 1.00 94.38 77 ASN A N 1
ATOM 581 C CA . ASN A 1 77 ? -5.043 6.808 -3.235 1.00 94.38 77 ASN A CA 1
ATOM 582 C C . ASN A 1 77 ? -5.005 5.618 -2.264 1.00 94.38 77 ASN A C 1
ATOM 584 O O . ASN A 1 77 ? -5.966 5.406 -1.525 1.00 94.38 77 ASN A O 1
ATOM 588 N N . HIS A 1 78 ? -3.911 4.854 -2.256 1.00 95.12 78 HIS A N 1
ATOM 589 C CA . HIS A 1 78 ? -3.718 3.659 -1.442 1.00 95.12 78 HIS A CA 1
ATOM 590 C C . HIS A 1 78 ? -2.486 3.860 -0.554 1.00 95.12 78 HIS A C 1
ATOM 592 O O . HIS A 1 78 ? -1.425 3.326 -0.856 1.00 95.12 78 HIS A O 1
ATOM 598 N N . PRO A 1 79 ? -2.590 4.615 0.560 1.00 91.00 79 PRO A N 1
ATOM 599 C CA . PRO A 1 79 ? -1.422 5.120 1.293 1.00 91.00 79 PRO A CA 1
ATOM 600 C C . PRO A 1 79 ? -0.518 4.048 1.904 1.00 91.00 79 PRO A C 1
ATOM 602 O O . PRO A 1 79 ? 0.593 4.347 2.317 1.00 91.00 79 PRO A O 1
ATOM 605 N N . THR A 1 80 ? -0.999 2.812 2.028 1.00 94.62 80 THR A N 1
ATOM 606 C CA . THR A 1 80 ? -0.203 1.679 2.513 1.00 94.62 80 THR A CA 1
ATOM 607 C C . THR A 1 80 ? 0.532 0.958 1.386 1.00 94.62 80 THR A C 1
ATOM 609 O O . THR A 1 80 ? 1.422 0.163 1.669 1.00 94.62 80 THR A O 1
ATOM 612 N N . ALA A 1 81 ? 0.161 1.186 0.126 1.00 96.06 81 ALA A N 1
ATOM 613 C CA . ALA A 1 81 ? 0.789 0.555 -1.020 1.00 96.06 81 ALA A CA 1
ATOM 614 C C . ALA A 1 81 ? 2.045 1.328 -1.435 1.00 96.06 81 ALA A C 1
ATOM 616 O O . ALA A 1 81 ? 2.017 2.544 -1.606 1.00 96.06 81 ALA A O 1
ATOM 617 N N . SER A 1 82 ? 3.148 0.610 -1.625 1.00 96.56 82 SER A N 1
ATOM 618 C CA . SER A 1 82 ? 4.388 1.192 -2.147 1.00 96.56 82 SER A CA 1
ATOM 619 C C . SER A 1 82 ? 4.432 1.115 -3.673 1.00 96.56 82 SER A C 1
ATOM 621 O O . SER A 1 82 ? 3.856 0.203 -4.269 1.00 96.56 82 SER A O 1
ATOM 623 N N . VAL A 1 83 ? 5.154 2.041 -4.310 1.00 97.94 83 VAL A N 1
ATOM 624 C CA . VAL A 1 83 ? 5.370 2.050 -5.765 1.00 97.94 83 VAL A CA 1
ATOM 625 C C . VAL A 1 83 ? 6.857 1.884 -6.072 1.00 97.94 83 VAL A C 1
ATOM 627 O O . VAL A 1 83 ? 7.685 2.674 -5.617 1.00 97.94 83 VAL A O 1
ATOM 630 N N . LEU A 1 84 ? 7.187 0.877 -6.881 1.00 98.19 84 LEU A N 1
ATOM 631 C CA . LEU A 1 84 ? 8.519 0.642 -7.433 1.00 98.19 84 LEU A CA 1
ATOM 632 C C . LEU A 1 84 ? 8.466 0.743 -8.961 1.00 98.19 84 LEU A C 1
ATOM 634 O O . LEU A 1 84 ? 7.872 -0.093 -9.636 1.00 98.19 84 LEU A O 1
ATOM 638 N N . PHE A 1 85 ? 9.103 1.763 -9.518 1.00 98.12 85 PHE A N 1
ATOM 639 C CA . PHE A 1 85 ? 9.189 1.976 -10.954 1.00 98.12 85 PHE A CA 1
ATOM 640 C C . PHE A 1 85 ? 10.509 1.420 -11.494 1.00 98.12 85 PHE A C 1
ATOM 642 O O . PHE A 1 85 ? 11.587 1.885 -11.126 1.00 98.12 85 PHE A O 1
ATOM 649 N N . LEU A 1 86 ? 10.431 0.433 -12.380 1.00 96.69 86 LEU A N 1
ATOM 650 C CA . LEU A 1 86 ? 11.560 -0.141 -13.102 1.00 96.69 86 LEU A CA 1
ATOM 651 C C . LEU A 1 86 ? 11.658 0.544 -14.465 1.00 96.69 86 LEU A C 1
ATOM 653 O O . LEU A 1 86 ? 10.982 0.159 -15.419 1.00 96.69 86 LEU A O 1
ATOM 657 N N . ALA A 1 87 ? 12.481 1.583 -14.530 1.00 96.56 87 ALA A N 1
ATOM 658 C CA . ALA A 1 87 ? 12.712 2.338 -15.746 1.00 96.56 87 ALA A CA 1
ATOM 659 C C . ALA A 1 87 ? 13.593 1.545 -16.721 1.00 96.56 87 ALA A C 1
ATOM 661 O O . ALA A 1 87 ? 14.597 0.939 -16.327 1.00 96.56 87 ALA A O 1
ATOM 662 N N . ASP A 1 88 ? 13.235 1.589 -18.004 1.00 93.56 88 ASP A N 1
ATOM 663 C CA . ASP A 1 88 ? 14.146 1.201 -19.084 1.00 93.56 88 ASP A CA 1
ATOM 664 C C . ASP A 1 88 ? 15.431 2.052 -19.048 1.00 93.56 88 ASP A C 1
ATOM 666 O O . ASP A 1 88 ? 15.488 3.063 -18.348 1.00 93.56 88 ASP A O 1
ATOM 670 N N . GLU A 1 89 ? 16.481 1.629 -19.755 1.00 92.12 89 GLU A N 1
ATOM 671 C CA . GLU A 1 89 ? 17.779 2.316 -19.740 1.00 92.12 89 GLU A CA 1
ATOM 672 C C . GLU A 1 89 ? 17.617 3.802 -20.115 1.00 92.12 89 GLU A C 1
ATOM 674 O O . GLU A 1 89 ? 17.219 4.144 -21.228 1.00 92.12 89 GLU A O 1
ATOM 679 N N . THR A 1 90 ? 17.874 4.694 -19.155 1.00 91.06 90 THR A N 1
ATOM 680 C CA . THR A 1 90 ? 17.704 6.147 -19.299 1.00 91.06 90 THR A CA 1
ATOM 681 C C . THR A 1 90 ? 18.736 6.896 -18.461 1.00 91.06 90 THR A C 1
ATOM 683 O O . THR A 1 90 ? 19.148 6.447 -17.389 1.00 91.06 90 THR A O 1
ATOM 686 N N . THR A 1 91 ? 19.144 8.068 -18.946 1.00 89.88 91 THR A N 1
ATOM 687 C CA . THR A 1 91 ? 20.068 8.984 -18.261 1.00 89.88 91 THR A CA 1
ATOM 688 C C . THR A 1 91 ? 19.364 10.184 -17.625 1.00 89.88 91 THR A C 1
ATOM 690 O O . THR A 1 91 ? 20.028 11.006 -16.995 1.00 89.88 91 THR A O 1
ATOM 693 N N . PHE A 1 92 ? 18.035 10.298 -17.769 1.00 93.25 92 PHE A N 1
ATOM 694 C CA . PHE A 1 92 ? 17.248 11.471 -17.358 1.00 93.25 92 PHE A CA 1
ATOM 695 C C . PHE A 1 92 ? 17.788 12.789 -17.935 1.00 93.25 92 PHE A C 1
ATOM 697 O O . PHE A 1 92 ? 17.900 13.800 -17.234 1.00 93.25 92 PHE A O 1
ATOM 704 N N . SER A 1 93 ? 18.191 12.770 -19.204 1.00 92.88 93 SER A N 1
ATOM 705 C CA . SER A 1 93 ? 18.869 13.908 -19.832 1.00 92.88 93 SER A CA 1
ATOM 706 C C . SER A 1 93 ? 17.889 14.876 -20.486 1.00 92.88 93 SER A C 1
ATOM 708 O O . SER A 1 93 ? 18.095 16.091 -20.407 1.00 92.88 93 SER A O 1
ATOM 710 N N . SER A 1 94 ? 16.807 14.356 -21.071 1.00 95.50 94 SER A N 1
ATOM 711 C CA . SER A 1 94 ? 15.774 15.175 -21.703 1.00 95.50 94 SER A CA 1
ATOM 712 C C . SER A 1 94 ? 14.880 15.871 -20.674 1.00 95.50 94 SER A C 1
ATOM 714 O O . SER A 1 94 ? 14.673 15.387 -19.560 1.00 95.50 94 SER A O 1
ATOM 716 N N . GLU A 1 95 ? 14.329 17.022 -21.055 1.00 95.69 95 GLU A N 1
ATOM 717 C CA . GLU A 1 95 ? 13.425 17.795 -20.197 1.00 95.69 95 GLU A CA 1
ATOM 718 C C . GLU A 1 95 ? 12.159 17.002 -19.834 1.00 95.69 95 GLU A C 1
ATOM 720 O O . GLU A 1 95 ? 11.690 17.048 -18.697 1.00 95.69 95 GLU A O 1
ATOM 725 N N . ASP A 1 96 ? 11.640 16.215 -20.777 1.00 94.50 96 ASP A N 1
ATOM 726 C CA . ASP A 1 96 ? 10.459 15.380 -20.558 1.00 94.50 96 ASP A CA 1
ATOM 727 C C . ASP A 1 96 ? 10.733 14.241 -19.568 1.00 94.50 96 ASP A C 1
ATOM 729 O O . ASP A 1 96 ? 9.908 13.979 -18.692 1.00 94.50 96 ASP A O 1
ATOM 733 N N . GLU A 1 97 ? 11.903 13.596 -19.641 1.00 95.75 97 GLU A N 1
ATOM 734 C CA . GLU A 1 97 ? 12.302 12.568 -18.672 1.00 95.75 97 GLU A CA 1
ATOM 735 C C . GLU A 1 97 ? 12.499 13.145 -17.270 1.00 95.75 97 GLU A C 1
ATOM 737 O O . GLU A 1 97 ? 12.091 12.516 -16.293 1.00 95.75 97 GLU A O 1
ATOM 742 N N . LYS A 1 98 ? 13.095 14.339 -17.153 1.00 96.81 98 LYS A N 1
ATOM 743 C CA . LYS A 1 98 ? 13.267 15.019 -15.860 1.00 96.81 98 LYS A CA 1
ATOM 744 C C . LYS A 1 98 ? 11.919 15.339 -15.226 1.00 96.81 98 LYS A C 1
ATOM 746 O O . LYS A 1 98 ? 11.685 14.954 -14.083 1.00 96.81 98 LYS A O 1
ATOM 751 N N . LYS A 1 99 ? 10.998 15.930 -15.992 1.00 97.12 99 LYS A N 1
ATOM 752 C CA . LYS A 1 99 ? 9.628 16.209 -15.534 1.00 97.12 99 LYS A CA 1
ATOM 753 C C . LYS A 1 99 ? 8.872 14.939 -15.157 1.00 97.12 99 LYS A C 1
ATOM 755 O O . LYS A 1 99 ? 8.128 14.928 -14.180 1.00 97.12 99 LYS A O 1
ATOM 760 N N . ALA A 1 100 ? 9.023 13.865 -15.929 1.00 97.12 100 ALA A N 1
ATOM 761 C CA . ALA A 1 100 ? 8.382 12.592 -15.622 1.00 97.12 100 ALA A CA 1
ATOM 762 C C . ALA A 1 100 ? 8.949 11.960 -14.340 1.00 97.12 100 ALA A C 1
ATOM 764 O O . ALA A 1 100 ? 8.187 11.471 -13.507 1.00 97.12 100 ALA A O 1
ATOM 765 N N . LYS A 1 101 ? 10.270 12.039 -14.141 1.00 97.62 101 LYS A N 1
ATOM 766 C CA . LYS A 1 101 ? 10.939 11.623 -12.905 1.00 97.62 101 LYS A CA 1
ATOM 767 C C . LYS A 1 101 ? 10.424 12.389 -11.695 1.00 97.62 101 LYS A C 1
ATOM 769 O O . LYS A 1 101 ? 10.062 11.753 -10.713 1.00 97.62 101 LYS A O 1
ATOM 774 N N . GLU A 1 102 ? 10.369 13.716 -11.766 1.00 97.75 102 GLU A N 1
ATOM 775 C CA . GLU A 1 102 ? 9.843 14.552 -10.679 1.00 97.75 102 GLU A CA 1
ATOM 776 C C . GLU A 1 102 ? 8.409 14.159 -10.323 1.00 97.75 102 GLU A C 1
ATOM 778 O O . GLU A 1 102 ? 8.132 13.860 -9.167 1.00 97.75 102 GLU A O 1
ATOM 783 N N . LYS A 1 103 ? 7.534 13.995 -11.324 1.00 97.56 103 LYS A N 1
ATOM 784 C CA . LYS A 1 103 ? 6.157 13.526 -11.103 1.00 97.56 103 LYS A CA 1
ATOM 785 C C . LYS A 1 103 ? 6.088 12.179 -10.385 1.00 97.56 103 LYS A C 1
ATOM 787 O O . LYS A 1 103 ? 5.248 12.003 -9.511 1.00 97.56 103 LYS A O 1
ATOM 792 N N . LEU A 1 104 ? 6.928 11.216 -10.761 1.00 97.75 104 LEU A N 1
ATOM 793 C CA . LEU A 1 104 ? 6.961 9.909 -10.099 1.00 97.75 104 LEU A CA 1
ATOM 794 C C . LEU A 1 104 ? 7.465 10.018 -8.654 1.00 97.75 104 LEU A C 1
ATOM 796 O O . LEU A 1 104 ? 6.924 9.352 -7.773 1.00 97.75 104 LEU A O 1
ATOM 800 N N . LEU A 1 105 ? 8.463 10.868 -8.398 1.00 97.12 105 LEU A N 1
ATOM 801 C CA . LEU A 1 105 ? 8.963 11.123 -7.046 1.00 97.12 105 LEU A CA 1
ATOM 802 C C . LEU A 1 105 ? 7.908 11.816 -6.171 1.00 97.12 105 LEU A C 1
ATOM 804 O O . LEU A 1 105 ? 7.728 11.407 -5.026 1.00 97.12 105 LEU A O 1
ATOM 808 N N . ASP A 1 106 ? 7.157 12.776 -6.716 1.00 96.44 106 ASP A N 1
ATOM 809 C CA . ASP A 1 106 ? 6.044 13.444 -6.023 1.00 96.44 106 ASP A CA 1
ATOM 810 C C . ASP A 1 106 ? 4.908 12.470 -5.668 1.00 96.44 106 ASP A C 1
ATOM 812 O O . ASP A 1 106 ? 4.210 12.648 -4.671 1.00 96.44 106 ASP A O 1
ATOM 816 N N . MET A 1 107 ? 4.742 11.397 -6.449 1.00 95.75 107 MET A N 1
ATOM 817 C CA . MET A 1 107 ? 3.821 10.293 -6.145 1.00 95.75 107 MET A CA 1
ATOM 818 C C . MET A 1 107 ? 4.381 9.305 -5.107 1.00 95.75 107 MET A C 1
ATOM 820 O O . MET A 1 107 ? 3.710 8.329 -4.773 1.00 95.75 107 MET A O 1
ATOM 824 N N . GLY A 1 108 ? 5.602 9.519 -4.612 1.00 94.75 108 GLY A N 1
ATOM 825 C CA . GLY A 1 108 ? 6.272 8.632 -3.662 1.00 94.75 108 GLY A CA 1
ATOM 826 C C . GLY A 1 108 ? 6.842 7.355 -4.288 1.00 94.75 108 GLY A C 1
ATOM 827 O O . GLY A 1 108 ? 7.046 6.370 -3.578 1.00 94.75 108 GLY A O 1
ATOM 828 N N . ALA A 1 109 ? 7.090 7.332 -5.602 1.00 97.12 109 ALA A N 1
ATOM 829 C CA . ALA A 1 109 ? 7.658 6.162 -6.264 1.00 97.12 109 ALA A CA 1
ATOM 830 C C . ALA A 1 109 ? 9.171 6.041 -6.027 1.00 97.12 109 ALA A C 1
ATOM 832 O O . ALA A 1 109 ? 9.931 6.997 -6.180 1.00 97.12 109 ALA A O 1
ATOM 833 N N . THR A 1 110 ? 9.631 4.823 -5.742 1.00 97.88 110 THR A N 1
ATOM 834 C CA . THR A 1 110 ? 11.055 4.472 -5.827 1.00 97.88 110 THR A CA 1
ATOM 835 C C . THR A 1 110 ? 11.384 4.108 -7.269 1.00 97.88 110 THR A C 1
ATOM 837 O O . THR A 1 110 ? 10.707 3.263 -7.844 1.00 97.88 110 THR A O 1
ATOM 840 N N . ILE A 1 111 ? 12.415 4.710 -7.865 1.00 97.75 111 ILE A N 1
ATOM 841 C CA . ILE A 1 111 ? 12.781 4.484 -9.273 1.00 97.75 111 ILE A CA 1
ATOM 842 C C . ILE A 1 111 ? 14.102 3.713 -9.344 1.00 97.75 111 ILE A C 1
ATOM 844 O O . ILE A 1 111 ? 15.105 4.153 -8.783 1.00 97.75 111 ILE A O 1
ATOM 848 N N . LEU A 1 112 ? 14.122 2.594 -10.070 1.00 96.94 112 LEU A N 1
ATOM 849 C CA . LEU A 1 112 ? 15.330 1.846 -10.421 1.00 96.94 112 LEU A CA 1
ATOM 850 C C . LEU A 1 112 ? 15.480 1.787 -11.941 1.00 96.94 112 LEU A C 1
ATOM 852 O O . LEU A 1 112 ? 14.533 1.448 -12.642 1.00 96.94 112 LEU A O 1
ATOM 856 N N . VAL A 1 113 ? 16.675 2.083 -12.446 1.00 96.12 113 VAL A N 1
ATOM 857 C CA . VAL A 1 113 ? 16.980 2.073 -13.885 1.00 96.12 113 VAL A CA 1
ATOM 858 C C . VAL A 1 113 ? 17.672 0.764 -14.255 1.00 96.12 113 VAL A C 1
ATOM 860 O O . VAL A 1 113 ? 18.568 0.312 -13.538 1.00 96.12 113 VAL A O 1
ATOM 863 N N . LYS A 1 114 ? 17.262 0.143 -15.364 1.00 93.06 114 LYS A N 1
ATOM 864 C CA . LYS A 1 114 ? 17.921 -1.054 -15.906 1.00 93.06 114 LYS A CA 1
ATOM 865 C C . LYS A 1 114 ? 19.316 -0.718 -16.471 1.00 93.06 114 LYS A C 1
ATOM 867 O O . LYS A 1 114 ? 19.479 0.354 -17.046 1.00 93.06 114 LYS A O 1
ATOM 872 N N . PRO A 1 115 ? 20.302 -1.632 -16.366 1.00 91.94 115 PRO A N 1
ATOM 873 C CA . PRO A 1 115 ? 20.219 -2.974 -15.779 1.00 91.94 115 PRO A CA 1
ATOM 874 C C . PRO A 1 115 ? 20.184 -2.959 -14.239 1.00 91.94 115 PRO A C 1
ATOM 876 O O . PRO A 1 115 ? 20.957 -2.268 -13.577 1.00 91.94 115 PRO A O 1
ATOM 879 N N . LEU A 1 116 ? 19.289 -3.764 -13.656 1.00 88.19 116 LEU A N 1
ATOM 880 C CA . LEU A 1 116 ? 19.048 -3.782 -12.212 1.00 88.19 116 LEU A CA 1
ATOM 881 C C . LEU A 1 116 ? 20.138 -4.570 -11.477 1.00 88.19 116 LEU A C 1
ATOM 883 O O . LEU A 1 116 ? 20.322 -5.766 -11.702 1.00 88.19 116 LEU A O 1
ATOM 887 N N . LYS A 1 117 ? 20.823 -3.918 -10.534 1.00 90.06 117 LYS A N 1
ATOM 888 C CA . LYS A 1 117 ? 21.680 -4.616 -9.568 1.00 90.06 117 LYS A CA 1
ATOM 889 C C . LYS A 1 117 ? 20.802 -5.327 -8.541 1.00 90.06 117 LYS A C 1
ATOM 891 O O . LYS A 1 117 ? 19.947 -4.687 -7.929 1.00 90.06 117 LYS A O 1
ATOM 896 N N . GLN A 1 118 ? 21.073 -6.610 -8.293 1.00 89.06 118 GLN A N 1
ATOM 897 C CA . GLN A 1 118 ? 20.339 -7.418 -7.310 1.00 89.06 118 GLN A CA 1
ATOM 898 C C . GLN A 1 118 ? 20.234 -6.725 -5.946 1.00 89.06 118 GLN A C 1
ATOM 900 O O . GLN A 1 118 ? 19.150 -6.648 -5.382 1.00 89.06 118 GLN A O 1
ATOM 905 N N . SER A 1 119 ? 21.333 -6.155 -5.444 1.00 93.06 119 SER A N 1
ATOM 906 C CA . SER A 1 119 ? 21.347 -5.464 -4.151 1.00 93.06 119 SER A CA 1
ATOM 907 C C . SER A 1 119 ? 20.428 -4.241 -4.111 1.00 93.06 119 SER A C 1
ATOM 909 O O . SER A 1 119 ? 19.706 -4.058 -3.137 1.00 93.06 119 SER A O 1
ATOM 911 N N . ALA A 1 120 ? 20.410 -3.422 -5.166 1.00 93.44 120 ALA A N 1
ATOM 912 C CA . ALA A 1 120 ? 19.537 -2.251 -5.241 1.00 93.44 120 ALA A CA 1
ATOM 913 C C . ALA A 1 120 ? 18.057 -2.657 -5.274 1.00 93.44 120 ALA A C 1
ATOM 915 O O . ALA A 1 120 ? 17.232 -2.058 -4.588 1.00 93.44 120 ALA A O 1
ATOM 916 N N . PHE A 1 121 ? 17.740 -3.707 -6.032 1.00 94.25 121 PHE A N 1
ATOM 917 C CA . PHE A 1 121 ? 16.384 -4.226 -6.141 1.00 94.25 121 PHE A CA 1
ATOM 918 C C . PHE A 1 121 ? 15.886 -4.832 -4.820 1.00 94.25 121 PHE A C 1
ATOM 920 O O . PHE A 1 121 ? 14.797 -4.492 -4.359 1.00 94.25 121 PHE A O 1
ATOM 927 N N . THR A 1 122 ? 16.703 -5.662 -4.167 1.00 93.81 122 THR A N 1
ATOM 928 C CA . THR A 1 122 ? 16.379 -6.247 -2.859 1.00 93.81 122 THR A CA 1
ATOM 929 C C . THR A 1 122 ? 16.170 -5.172 -1.798 1.00 93.81 122 THR A C 1
ATOM 931 O O . THR A 1 122 ? 15.163 -5.215 -1.093 1.00 93.81 122 THR A O 1
ATOM 934 N N . THR A 1 123 ? 17.052 -4.170 -1.719 1.00 95.31 123 THR A N 1
ATOM 935 C CA . THR A 1 123 ? 16.873 -3.045 -0.791 1.00 95.31 123 THR A CA 1
ATOM 936 C C . THR A 1 123 ? 15.573 -2.296 -1.071 1.00 95.31 123 THR A C 1
ATOM 938 O O . THR A 1 123 ? 14.832 -2.016 -0.136 1.00 95.31 123 THR A O 1
ATOM 941 N N . ALA A 1 124 ? 15.243 -2.022 -2.339 1.00 96.88 124 ALA A N 1
ATOM 942 C CA . ALA A 1 124 ? 14.008 -1.324 -2.692 1.00 96.88 124 ALA A CA 1
ATOM 943 C C . ALA A 1 124 ? 12.749 -2.098 -2.260 1.00 96.88 124 ALA A C 1
ATOM 945 O O . ALA A 1 124 ? 11.842 -1.506 -1.676 1.00 96.88 124 ALA A O 1
ATOM 946 N N . ILE A 1 125 ? 12.706 -3.418 -2.479 1.00 95.75 125 ILE A N 1
ATOM 947 C CA . ILE A 1 125 ? 11.583 -4.255 -2.026 1.00 95.75 125 ILE A CA 1
ATOM 948 C C . ILE A 1 125 ? 11.497 -4.301 -0.501 1.00 95.75 125 ILE A C 1
ATOM 950 O O . ILE A 1 125 ? 10.412 -4.154 0.055 1.00 95.75 125 ILE A O 1
ATOM 954 N N . GLN A 1 126 ? 12.620 -4.479 0.193 1.00 95.00 126 GLN A N 1
ATOM 955 C CA . GLN A 1 126 ? 12.625 -4.507 1.656 1.00 95.00 126 GLN A CA 1
ATOM 956 C C . GLN A 1 126 ? 12.186 -3.161 2.243 1.00 95.00 126 GLN A C 1
ATOM 958 O O . GLN A 1 126 ? 11.435 -3.128 3.214 1.00 95.00 126 GLN A O 1
ATOM 963 N N . SER A 1 127 ? 12.607 -2.045 1.643 1.00 95.94 127 SER A N 1
ATOM 964 C CA . SER A 1 127 ? 12.134 -0.709 2.009 1.00 95.94 127 SER A CA 1
ATOM 965 C C . SER A 1 127 ? 10.634 -0.544 1.782 1.00 95.94 127 SER A C 1
ATOM 967 O O . SER A 1 127 ? 9.960 -0.011 2.662 1.00 95.94 127 SER A O 1
ATOM 969 N N . ALA A 1 128 ? 10.104 -1.044 0.663 1.00 96.31 128 ALA A N 1
ATOM 970 C CA . ALA A 1 128 ? 8.668 -1.056 0.399 1.00 96.31 128 ALA A CA 1
ATOM 971 C C . ALA A 1 128 ? 7.892 -1.881 1.442 1.00 96.31 128 ALA A C 1
ATOM 973 O O . ALA A 1 128 ? 6.870 -1.423 1.948 1.00 96.31 128 ALA A O 1
ATOM 974 N N . ASP A 1 129 ? 8.399 -3.055 1.825 1.00 95.38 129 ASP A N 1
ATOM 975 C CA . ASP A 1 129 ? 7.783 -3.913 2.848 1.00 95.38 129 ASP A CA 1
ATOM 976 C C . ASP A 1 129 ? 7.787 -3.251 4.231 1.00 95.38 129 ASP A C 1
ATOM 978 O O . ASP A 1 129 ? 6.764 -3.171 4.911 1.00 95.38 129 ASP A O 1
ATOM 982 N N . MET A 1 130 ? 8.920 -2.664 4.625 1.00 95.12 130 MET A N 1
ATOM 983 C CA . MET A 1 130 ? 9.027 -1.908 5.875 1.00 95.12 130 MET A CA 1
ATOM 984 C C . MET A 1 130 ? 8.077 -0.703 5.903 1.00 95.12 130 MET A C 1
ATOM 986 O O . MET A 1 130 ? 7.446 -0.437 6.932 1.00 95.12 130 MET A O 1
ATOM 990 N N . ALA A 1 131 ? 7.959 0.020 4.786 1.00 94.81 131 ALA A N 1
ATOM 991 C CA . ALA A 1 131 ? 7.023 1.130 4.653 1.00 94.81 131 ALA A CA 1
ATOM 992 C C . ALA A 1 131 ? 5.572 0.644 4.763 1.00 94.81 131 ALA A C 1
ATOM 994 O O . ALA A 1 131 ? 4.813 1.208 5.551 1.00 94.81 131 ALA A O 1
ATOM 995 N N . HIS A 1 132 ? 5.216 -0.439 4.066 1.00 94.69 132 HIS A N 1
ATOM 996 C CA . HIS A 1 132 ? 3.896 -1.064 4.131 1.00 94.69 132 HIS A CA 1
ATOM 997 C C . HIS A 1 132 ? 3.517 -1.437 5.571 1.00 94.69 132 HIS A C 1
ATOM 999 O O . HIS A 1 132 ? 2.473 -1.013 6.071 1.00 94.69 132 HIS A O 1
ATOM 1005 N N . ILE A 1 133 ? 4.411 -2.131 6.283 1.00 93.88 133 ILE A N 1
ATOM 1006 C CA . ILE A 1 133 ? 4.206 -2.553 7.675 1.00 93.88 133 ILE A CA 1
ATOM 1007 C C . ILE A 1 133 ? 3.973 -1.349 8.594 1.00 93.88 133 ILE A C 1
ATOM 1009 O O . ILE A 1 133 ? 3.060 -1.360 9.431 1.00 93.88 133 ILE A O 1
ATOM 1013 N N . ARG A 1 134 ? 4.804 -0.307 8.461 1.00 95.00 134 ARG A N 1
ATOM 1014 C CA . ARG A 1 134 ? 4.753 0.884 9.319 1.00 95.00 134 ARG A CA 1
ATOM 1015 C C . ARG A 1 134 ? 3.523 1.739 9.032 1.00 95.00 134 ARG A C 1
ATOM 1017 O O . ARG A 1 134 ? 2.861 2.177 9.973 1.00 95.00 134 ARG A O 1
ATOM 1024 N N . LEU A 1 135 ? 3.199 1.957 7.759 1.00 94.56 135 LEU A N 1
ATOM 1025 C CA . LEU A 1 135 ? 2.023 2.718 7.338 1.00 94.56 135 LEU A CA 1
ATOM 1026 C C . LEU A 1 135 ? 0.732 1.969 7.671 1.00 94.56 135 LEU A C 1
ATOM 1028 O O . LEU A 1 135 ? -0.217 2.595 8.131 1.00 94.56 135 LEU A O 1
ATOM 1032 N N . GLY A 1 136 ? 0.709 0.639 7.551 1.00 93.56 136 GLY A N 1
ATOM 1033 C CA . GLY A 1 136 ? -0.407 -0.194 8.002 1.00 93.56 136 GLY A CA 1
ATOM 1034 C C . GLY A 1 136 ? -0.664 -0.062 9.506 1.00 93.56 136 GLY A C 1
ATOM 1035 O O . GLY A 1 136 ? -1.801 0.148 9.928 1.00 93.56 136 GLY A O 1
ATOM 1036 N N . ALA A 1 137 ? 0.392 -0.085 10.325 1.00 92.81 137 ALA A N 1
ATOM 1037 C CA . ALA A 1 137 ? 0.270 0.127 11.768 1.00 92.81 137 ALA A CA 1
ATOM 1038 C C . ALA A 1 137 ? -0.239 1.538 12.123 1.00 92.81 137 ALA A C 1
ATOM 1040 O O . ALA A 1 137 ? -1.047 1.688 13.041 1.00 92.81 137 ALA A O 1
ATOM 1041 N N . LEU A 1 138 ? 0.207 2.572 11.401 1.00 95.00 138 LEU A N 1
ATOM 1042 C CA . LEU A 1 138 ? -0.278 3.946 11.578 1.00 95.00 138 LEU A CA 1
ATOM 1043 C C . LEU A 1 138 ? -1.738 4.100 11.145 1.00 95.00 138 LEU A C 1
ATOM 1045 O O . LEU A 1 138 ? -2.527 4.687 11.882 1.00 95.00 138 LEU A O 1
ATOM 1049 N N . LYS A 1 139 ? -2.106 3.531 9.994 1.00 94.12 139 LYS A N 1
ATOM 1050 C CA . LYS A 1 139 ? -3.484 3.518 9.498 1.00 94.12 139 LYS A CA 1
ATOM 1051 C C . LYS A 1 139 ? -4.414 2.847 10.503 1.00 94.12 139 LYS A C 1
ATOM 1053 O O . LYS A 1 139 ? -5.431 3.431 10.851 1.00 94.12 139 LYS A O 1
ATOM 1058 N N . LYS A 1 140 ? -4.017 1.693 11.052 1.00 92.69 140 LYS A N 1
ATOM 1059 C CA . LYS A 1 140 ? -4.788 1.011 12.097 1.00 92.69 140 LYS A CA 1
ATOM 1060 C C . LYS A 1 140 ? -5.017 1.902 13.319 1.00 92.69 140 LYS A C 1
ATOM 1062 O O . LYS A 1 140 ? -6.149 2.023 13.759 1.00 92.69 140 LYS A O 1
ATOM 1067 N N . LYS A 1 141 ? -3.973 2.563 13.836 1.00 94.25 141 LYS A N 1
ATOM 1068 C CA . LYS A 1 141 ? -4.116 3.494 14.972 1.00 94.25 141 LYS A CA 1
ATOM 1069 C C . LYS A 1 141 ? -5.073 4.646 14.664 1.00 94.25 141 LYS A C 1
ATOM 1071 O O . LYS A 1 141 ? -5.858 5.027 15.523 1.00 94.25 141 LYS A O 1
ATOM 1076 N N . LEU A 1 142 ? -4.999 5.198 13.453 1.00 95.62 142 LEU A N 1
ATOM 1077 C CA . LEU A 1 142 ? -5.897 6.263 13.014 1.00 95.62 142 LEU A CA 1
ATOM 1078 C C . LEU A 1 142 ? -7.349 5.775 12.933 1.00 95.62 142 LEU A C 1
ATOM 1080 O O . LEU A 1 142 ? -8.258 6.487 13.351 1.00 95.62 142 LEU A O 1
ATOM 1084 N N . ASP A 1 143 ? -7.567 4.578 12.396 1.00 94.56 143 ASP A N 1
ATOM 1085 C CA . ASP A 1 143 ? -8.898 3.989 12.278 1.00 94.56 143 ASP A CA 1
ATOM 1086 C C . ASP A 1 143 ? -9.472 3.622 13.658 1.00 94.56 143 ASP A C 1
ATOM 1088 O O . ASP A 1 143 ? -10.626 3.944 13.933 1.00 94.56 143 ASP A O 1
ATOM 1092 N N . ASP A 1 144 ? -8.656 3.070 14.564 1.00 95.75 144 ASP A N 1
ATOM 1093 C CA . ASP A 1 144 ? -9.027 2.825 15.965 1.00 95.75 144 ASP A CA 1
ATOM 1094 C C . ASP A 1 144 ? -9.469 4.130 16.658 1.00 95.75 144 ASP A C 1
ATOM 1096 O O . ASP A 1 144 ? -10.525 4.174 17.291 1.00 95.75 144 ASP A O 1
ATOM 1100 N N . GLU A 1 145 ? -8.712 5.221 16.495 1.00 97.00 145 GLU A N 1
ATOM 1101 C CA . GLU A 1 145 ? -9.037 6.518 17.106 1.00 97.00 145 GLU A CA 1
ATOM 1102 C C . GLU A 1 145 ? -10.326 7.133 16.536 1.00 97.00 145 GLU A C 1
ATOM 1104 O O . GLU A 1 145 ? -11.126 7.714 17.276 1.00 97.00 145 GLU A O 1
ATOM 1109 N N . LYS A 1 146 ? -10.586 6.969 15.230 1.00 97.12 146 LYS A N 1
ATOM 1110 C CA . LYS A 1 146 ? -11.847 7.409 14.605 1.00 97.12 146 LYS A CA 1
ATOM 1111 C C . LYS A 1 146 ? -13.053 6.688 15.201 1.00 97.12 146 LYS A C 1
ATOM 1113 O O . LYS A 1 146 ? -14.070 7.323 15.477 1.00 97.12 146 LYS A O 1
ATOM 1118 N N . VAL A 1 147 ? -12.943 5.375 15.402 1.00 97.62 147 VAL A N 1
ATOM 1119 C CA . VAL A 1 147 ? -14.014 4.551 15.980 1.00 97.62 147 VAL A CA 1
ATOM 1120 C C . VAL A 1 147 ? -14.254 4.942 17.437 1.00 97.62 147 VAL A C 1
ATOM 1122 O O . VAL A 1 147 ? -15.398 5.169 17.825 1.00 97.62 147 VAL A O 1
ATOM 1125 N N . ILE A 1 148 ? -13.192 5.121 18.226 1.00 98.12 148 ILE A N 1
ATOM 1126 C CA . ILE A 1 148 ? -13.294 5.596 19.616 1.00 98.12 148 ILE A CA 1
ATOM 1127 C C . ILE A 1 148 ? -13.962 6.972 19.671 1.00 98.12 148 ILE A C 1
ATOM 1129 O O . ILE A 1 148 ? -14.873 7.185 20.468 1.00 98.12 148 ILE A O 1
ATOM 1133 N N . THR A 1 149 ? -13.566 7.894 18.794 1.00 97.94 149 THR A N 1
ATOM 1134 C CA . THR A 1 149 ? -14.172 9.230 18.719 1.00 97.94 149 THR A CA 1
ATOM 1135 C C . THR A 1 149 ? -15.663 9.158 18.396 1.00 97.94 149 THR A C 1
ATOM 1137 O O . THR A 1 149 ? -16.462 9.827 19.049 1.00 97.94 149 THR A O 1
ATOM 1140 N N . ARG A 1 150 ? -16.068 8.303 17.450 1.00 97.56 150 ARG A N 1
ATOM 1141 C CA . ARG A 1 150 ? -17.486 8.089 17.124 1.00 97.56 150 ARG A CA 1
ATOM 1142 C C . ARG A 1 150 ? -18.272 7.510 18.301 1.00 97.56 150 ARG A C 1
ATOM 1144 O O . ARG A 1 150 ? -19.362 7.993 18.590 1.00 97.56 150 ARG A O 1
ATOM 1151 N N . ALA A 1 151 ? -17.715 6.530 19.010 1.00 98.06 151 ALA A N 1
ATOM 1152 C CA . ALA A 1 151 ? -18.344 5.975 20.205 1.00 98.06 151 ALA A CA 1
ATOM 1153 C C . ALA A 1 151 ? -18.517 7.030 21.310 1.00 98.06 151 ALA A C 1
ATOM 1155 O O . ALA A 1 151 ? -19.591 7.108 21.902 1.00 98.06 151 ALA A O 1
ATOM 1156 N N . LYS A 1 152 ? -17.508 7.888 21.543 1.00 98.19 152 LYS A N 1
ATOM 1157 C CA . LYS A 1 152 ? -17.627 9.014 22.486 1.00 98.19 152 LYS A CA 1
ATOM 1158 C C . LYS A 1 152 ? -18.807 9.918 22.123 1.00 98.19 152 LYS A C 1
ATOM 1160 O O . LYS A 1 152 ? -19.639 10.184 22.982 1.00 98.19 152 LYS A O 1
ATOM 1165 N N . LEU A 1 153 ? -18.917 10.331 20.856 1.00 97.62 153 LEU A N 1
ATOM 1166 C CA . LEU A 1 153 ? -20.019 11.183 20.390 1.00 97.62 153 LEU A CA 1
ATOM 1167 C C . LEU A 1 153 ? -21.393 10.543 20.629 1.00 97.62 153 LEU A C 1
ATOM 1169 O O . LEU A 1 153 ? -22.308 11.228 21.081 1.00 97.62 153 LEU A O 1
ATOM 1173 N N . LEU A 1 154 ? -21.533 9.236 20.389 1.00 97.00 154 LEU A N 1
ATOM 1174 C CA . LEU A 1 154 ? -22.783 8.520 20.657 1.00 97.00 154 LEU A CA 1
ATOM 1175 C C . LEU A 1 154 ? -23.124 8.486 22.146 1.00 97.00 154 LEU A C 1
ATOM 1177 O O . LEU A 1 154 ? -24.271 8.742 22.502 1.00 97.00 154 LEU A O 1
ATOM 1181 N N . LEU A 1 155 ? -22.156 8.219 23.026 1.00 97.69 155 LEU A N 1
ATOM 1182 C CA . LEU A 1 155 ? -22.387 8.241 24.477 1.00 97.69 155 LEU A CA 1
ATOM 1183 C C . LEU A 1 155 ? -22.803 9.633 24.960 1.00 97.69 155 LEU A C 1
ATOM 1185 O O . LEU A 1 155 ? -23.713 9.757 25.776 1.00 97.69 155 LEU A O 1
ATOM 1189 N N . MET A 1 156 ? -22.181 10.683 24.421 1.00 97.44 156 MET A N 1
ATOM 1190 C CA . MET A 1 156 ? -22.563 12.063 24.725 1.00 97.44 156 MET A CA 1
ATOM 1191 C C . MET A 1 156 ? -24.005 12.352 24.285 1.00 97.44 156 MET A C 1
ATOM 1193 O O . MET A 1 156 ? -24.774 12.943 25.036 1.00 97.44 156 MET A O 1
ATOM 1197 N N . GLN A 1 157 ? -24.399 11.906 23.089 1.00 95.88 157 GLN A N 1
ATOM 1198 C CA . GLN A 1 157 ? -25.740 12.142 22.542 1.00 95.88 157 GLN A CA 1
ATOM 1199 C C . GLN A 1 157 ? -26.837 11.323 23.233 1.00 95.88 157 GLN A C 1
ATOM 1201 O O . GLN A 1 157 ? -27.944 11.820 23.413 1.00 95.88 157 GLN A O 1
ATOM 1206 N N . THR A 1 158 ? -26.550 10.071 23.592 1.00 95.31 158 THR A N 1
ATOM 1207 C CA . THR A 1 158 ? -27.558 9.118 24.089 1.00 95.31 158 THR A CA 1
ATOM 1208 C C . THR A 1 158 ? -27.655 9.083 25.608 1.00 95.31 158 THR A C 1
ATOM 1210 O O . THR A 1 158 ? -28.754 8.968 26.142 1.00 95.31 158 THR A O 1
ATOM 1213 N N . LEU A 1 159 ? -26.524 9.207 26.309 1.00 94.62 159 LEU A N 1
ATOM 1214 C CA . LEU A 1 159 ? -26.450 9.150 27.772 1.00 94.62 159 LEU A CA 1
ATOM 1215 C C . LEU A 1 159 ? -26.174 10.516 28.411 1.00 94.62 159 LEU A C 1
ATOM 1217 O O . LEU A 1 159 ? -26.133 10.616 29.635 1.00 94.62 159 LEU A O 1
ATOM 1221 N N . GLY A 1 160 ? -25.975 11.567 27.607 1.00 96.06 160 GLY A N 1
ATOM 1222 C CA . GLY A 1 160 ? -25.708 12.918 28.104 1.00 96.06 160 GLY A CA 1
ATOM 1223 C C . GLY A 1 160 ? -24.325 13.085 28.736 1.00 96.06 160 GLY A C 1
ATOM 1224 O O . GLY A 1 160 ? -24.119 14.031 29.491 1.00 96.06 160 GLY A O 1
ATOM 1225 N N . PHE A 1 161 ? -23.388 12.172 28.462 1.00 98.12 161 PHE A N 1
ATOM 1226 C CA . PHE A 1 161 ? -22.025 12.267 28.982 1.00 98.12 161 PHE A CA 1
ATOM 1227 C C . PHE A 1 161 ? -21.304 13.505 28.439 1.00 98.12 161 PHE A C 1
ATOM 1229 O O . PHE A 1 161 ? -21.503 13.926 27.299 1.00 98.12 161 PHE A O 1
ATOM 1236 N N . THR A 1 162 ? -20.397 14.052 29.239 1.00 98.31 162 THR A N 1
ATOM 1237 C CA . THR A 1 162 ? -19.310 14.910 28.756 1.00 98.31 162 THR A CA 1
ATOM 1238 C C . THR A 1 162 ? -18.266 14.076 28.005 1.00 98.31 162 THR A C 1
ATOM 1240 O O . THR A 1 162 ? -18.235 12.847 28.104 1.00 98.31 162 THR A O 1
ATOM 1243 N N . GLU A 1 163 ? -17.369 14.723 27.253 1.00 97.56 163 GLU A N 1
ATOM 1244 C CA . GLU A 1 163 ? -16.303 13.992 26.553 1.00 97.56 163 GLU A CA 1
ATOM 1245 C C . GLU A 1 163 ? -15.401 13.207 27.525 1.00 97.56 163 GLU A C 1
ATOM 1247 O O . GLU A 1 163 ? -15.049 12.063 27.237 1.00 97.56 163 GLU A O 1
ATOM 1252 N N . ASP A 1 164 ? -15.059 13.791 28.679 1.00 98.19 164 ASP A N 1
ATOM 1253 C CA . ASP A 1 164 ? -14.214 13.148 29.696 1.00 98.19 164 ASP A CA 1
ATOM 1254 C C . ASP A 1 164 ? -14.907 11.925 30.320 1.00 98.19 164 ASP A C 1
ATOM 1256 O O . ASP A 1 164 ? -14.289 10.871 30.480 1.00 98.19 164 ASP A O 1
ATOM 1260 N N . GLU A 1 165 ? -16.210 12.019 30.598 1.00 98.44 165 GLU A N 1
ATOM 1261 C CA . GLU A 1 165 ? -17.009 10.886 31.080 1.00 98.44 165 GLU A CA 1
ATOM 1262 C C . GLU A 1 165 ? -17.095 9.770 30.037 1.00 98.44 165 GLU A C 1
ATOM 1264 O O . GLU A 1 165 ? -16.870 8.606 30.367 1.00 98.44 165 GLU A O 1
ATOM 1269 N N . ALA A 1 166 ? -17.348 10.110 28.769 1.00 98.31 166 ALA A N 1
ATOM 1270 C CA . ALA A 1 166 ? -17.387 9.140 27.679 1.00 98.31 166 ALA A CA 1
ATOM 1271 C C . ALA A 1 166 ? -16.025 8.465 27.456 1.00 98.31 166 ALA A C 1
ATOM 1273 O O . ALA A 1 166 ? -15.953 7.254 27.240 1.00 98.31 166 ALA A O 1
ATOM 1274 N N . HIS A 1 167 ? -14.935 9.228 27.550 1.00 97.88 167 HIS A N 1
ATOM 1275 C CA . HIS A 1 167 ? -13.581 8.697 27.460 1.00 97.88 167 HIS A CA 1
ATOM 1276 C C . HIS A 1 167 ? -13.293 7.706 28.595 1.00 97.88 167 HIS A C 1
ATOM 1278 O O . HIS A 1 167 ? -12.963 6.549 28.325 1.00 97.88 167 HIS A O 1
ATOM 1284 N N . LYS A 1 168 ? -13.506 8.115 29.854 1.00 98.12 168 LYS A N 1
ATOM 1285 C CA . LYS A 1 168 ? -13.315 7.261 31.041 1.00 98.12 168 LYS A CA 1
ATOM 1286 C C . LYS A 1 168 ? -14.204 6.024 31.022 1.00 98.12 168 LYS A C 1
ATOM 1288 O O . LYS A 1 168 ? -13.775 4.963 31.470 1.00 98.12 168 LYS A O 1
ATOM 1293 N N . PHE A 1 169 ? -15.423 6.143 30.501 1.00 98.00 169 PHE A N 1
ATOM 1294 C CA . PHE A 1 169 ? -16.330 5.014 30.333 1.00 98.00 169 PHE A CA 1
ATOM 1295 C C . PHE A 1 169 ? -15.721 3.946 29.414 1.00 98.00 169 PHE A C 1
ATOM 1297 O O . PHE A 1 169 ? -15.599 2.793 29.823 1.00 98.00 169 PHE A O 1
ATOM 1304 N N . ILE A 1 170 ? -15.259 4.331 28.217 1.00 98.00 170 ILE A N 1
ATOM 1305 C CA . ILE A 1 170 ? -14.622 3.402 27.267 1.00 98.00 170 ILE A CA 1
ATOM 1306 C C . ILE A 1 170 ? -13.362 2.771 27.873 1.00 98.00 170 ILE A C 1
ATOM 1308 O O . ILE A 1 170 ? -13.146 1.569 27.723 1.00 98.00 170 ILE A O 1
ATOM 1312 N N . GLU A 1 171 ? -12.531 3.552 28.570 1.00 97.94 171 GLU A N 1
ATOM 1313 C CA . GLU A 1 171 ? -11.324 3.030 29.224 1.00 97.94 171 GLU A CA 1
ATOM 1314 C C . GLU A 1 171 ? -11.645 2.007 30.313 1.00 97.94 171 GLU A C 1
ATOM 1316 O O . GLU A 1 171 ? -11.030 0.938 30.360 1.00 97.94 171 GLU A O 1
ATOM 1321 N N . LYS A 1 172 ? -12.639 2.304 31.155 1.00 97.81 172 LYS A N 1
ATOM 1322 C CA . LYS A 1 172 ? -13.077 1.409 32.226 1.00 97.81 172 LYS A CA 1
ATOM 1323 C C . LYS A 1 172 ? -13.645 0.107 31.668 1.00 97.81 172 LYS A C 1
ATOM 1325 O O . LYS A 1 172 ? -13.278 -0.961 32.148 1.00 97.81 172 LYS A O 1
ATOM 1330 N N . GLU A 1 173 ? -14.480 0.176 30.636 1.00 97.25 173 GLU A N 1
ATOM 1331 C CA . GLU A 1 173 ? -15.060 -1.010 29.997 1.00 97.25 173 GLU A CA 1
ATOM 1332 C C . GLU A 1 173 ? -14.007 -1.862 29.276 1.00 97.25 173 GLU A C 1
ATOM 1334 O O . GLU A 1 173 ? -14.029 -3.095 29.361 1.00 97.25 173 GLU A O 1
ATOM 1339 N N . ALA A 1 174 ? -13.027 -1.230 28.624 1.00 97.56 174 ALA A N 1
ATOM 1340 C CA . ALA A 1 174 ? -11.896 -1.931 28.015 1.00 97.56 174 ALA A CA 1
ATOM 1341 C C . ALA A 1 174 ? -11.065 -2.667 29.074 1.00 97.56 174 ALA A C 1
ATOM 1343 O O . ALA A 1 174 ? -10.762 -3.850 28.911 1.00 97.56 174 ALA A O 1
ATOM 1344 N N . MET A 1 175 ? -10.777 -2.004 30.198 1.00 96.88 175 MET A N 1
ATOM 1345 C CA . MET A 1 175 ? -10.053 -2.597 31.321 1.00 96.88 175 MET A CA 1
ATOM 1346 C C . MET A 1 175 ? -10.826 -3.760 31.958 1.00 96.88 175 MET A C 1
ATOM 1348 O O . MET A 1 175 ? -10.259 -4.834 32.142 1.00 96.88 175 MET A O 1
ATOM 1352 N N . ASN A 1 176 ? -12.119 -3.579 32.243 1.00 97.31 176 ASN A N 1
ATOM 1353 C CA . ASN A 1 176 ? -12.965 -4.601 32.870 1.00 97.31 176 ASN A CA 1
ATOM 1354 C C . ASN A 1 176 ? -13.119 -5.853 31.995 1.00 97.31 176 ASN A C 1
ATOM 1356 O O . ASN A 1 176 ? -13.159 -6.966 32.513 1.00 97.31 176 ASN A O 1
ATOM 1360 N N . SER A 1 177 ? -13.209 -5.675 30.674 1.00 95.31 177 SER A N 1
ATOM 1361 C CA . SER A 1 177 ? -13.386 -6.779 29.724 1.00 95.31 177 SER A CA 1
ATOM 1362 C C . SER A 1 177 ? -12.074 -7.356 29.179 1.00 95.31 177 SER A C 1
ATOM 1364 O O . SER A 1 177 ? -12.107 -8.336 28.437 1.00 95.31 177 SER A O 1
ATOM 1366 N N . GLY A 1 178 ? -10.920 -6.769 29.522 1.00 95.19 178 GLY A 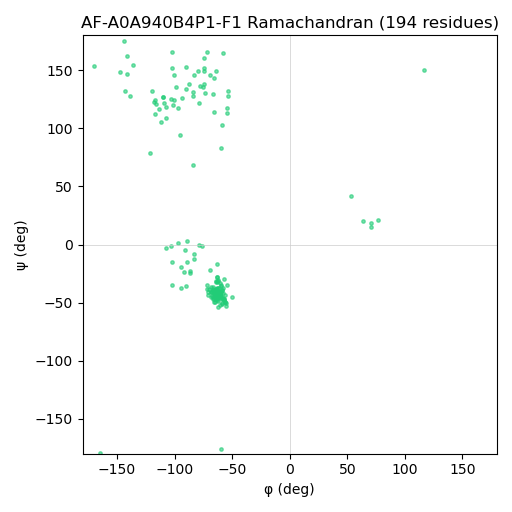N 1
ATOM 1367 C CA . GLY A 1 178 ? -9.610 -7.176 28.999 1.00 95.19 178 GLY A CA 1
ATOM 1368 C C . GLY A 1 178 ? -9.455 -6.985 27.484 1.00 95.19 178 GLY A C 1
ATOM 1369 O O . GLY A 1 178 ? -8.613 -7.635 26.863 1.00 95.19 178 GLY A O 1
ATOM 1370 N N . ARG A 1 179 ? -10.278 -6.124 26.875 1.00 95.44 179 ARG A N 1
ATOM 1371 C CA . ARG A 1 179 ? -10.292 -5.845 25.432 1.00 95.44 179 ARG A CA 1
ATOM 1372 C C . ARG A 1 179 ? -9.601 -4.526 25.126 1.00 95.44 179 ARG A C 1
ATOM 1374 O O . ARG A 1 179 ? -9.347 -3.711 26.011 1.00 95.44 179 ARG A O 1
ATOM 1381 N N . ASN A 1 180 ? -9.284 -4.299 23.854 1.00 94.94 180 ASN A N 1
ATOM 1382 C CA . ASN A 1 180 ? -8.767 -3.000 23.447 1.00 94.94 180 ASN A CA 1
ATOM 1383 C C . ASN A 1 180 ? -9.913 -1.955 23.417 1.00 94.94 180 ASN A C 1
ATOM 1385 O O . ASN A 1 180 ? -11.096 -2.297 23.354 1.00 94.94 180 ASN A O 1
ATOM 1389 N N . ARG A 1 181 ? -9.566 -0.662 23.461 1.00 97.44 181 ARG A N 1
ATOM 1390 C CA . ARG A 1 181 ? -10.563 0.425 23.464 1.00 97.44 181 ARG A CA 1
ATOM 1391 C C . ARG A 1 181 ? -11.387 0.491 22.173 1.00 97.44 181 ARG A C 1
ATOM 1393 O O . ARG A 1 181 ? -12.547 0.886 22.239 1.00 97.44 181 ARG A O 1
ATOM 1400 N N . SER A 1 182 ? -10.823 0.121 21.019 1.00 96.94 182 SER A N 1
ATOM 1401 C CA . SER A 1 182 ? -11.559 0.149 19.750 1.00 96.94 182 SER A CA 1
ATOM 1402 C C . SER A 1 182 ? -12.612 -0.961 19.660 1.00 96.94 182 SER A C 1
ATOM 1404 O O . SER A 1 182 ? -13.702 -0.694 19.168 1.00 96.94 182 SER A O 1
ATOM 1406 N N . ASP A 1 183 ? -12.365 -2.147 20.220 1.00 96.94 183 ASP A N 1
ATOM 1407 C CA . ASP A 1 183 ? -13.331 -3.249 20.323 1.00 96.94 183 ASP A CA 1
ATOM 1408 C C . ASP A 1 183 ? -14.554 -2.820 21.148 1.00 96.94 183 ASP A C 1
ATOM 1410 O O . ASP A 1 183 ? -15.696 -3.034 20.741 1.00 96.94 183 ASP A O 1
ATOM 1414 N N . VAL A 1 184 ? -14.317 -2.164 22.290 1.00 97.88 184 VAL A N 1
ATOM 1415 C CA . VAL A 1 184 ? -15.381 -1.598 23.135 1.00 97.88 184 VAL A CA 1
ATOM 1416 C C . VAL A 1 184 ? -16.122 -0.480 22.405 1.00 97.88 184 VAL A C 1
ATOM 1418 O O . VAL A 1 184 ? -17.350 -0.432 22.428 1.00 97.88 184 VAL A O 1
ATOM 1421 N N . ALA A 1 185 ? -15.401 0.399 21.708 1.00 97.75 185 ALA A N 1
ATOM 1422 C CA . ALA A 1 185 ? -16.011 1.457 20.913 1.00 97.75 185 ALA A CA 1
ATOM 1423 C C . ALA A 1 185 ? -16.923 0.901 19.802 1.00 97.75 185 ALA A C 1
ATOM 1425 O O . ALA A 1 185 ? -18.027 1.409 19.614 1.00 97.75 185 ALA A O 1
ATOM 1426 N N . TYR A 1 186 ? -16.521 -0.173 19.114 1.00 96.88 186 TYR A N 1
ATOM 1427 C CA . TYR A 1 186 ? -17.374 -0.859 18.139 1.00 96.88 186 TYR A CA 1
ATOM 1428 C C . TYR A 1 186 ? -18.650 -1.427 18.767 1.00 96.88 186 TYR A C 1
ATOM 1430 O O . TYR A 1 186 ? -19.722 -1.327 18.170 1.00 96.88 186 TYR A O 1
ATOM 1438 N N . GLU A 1 187 ? -18.559 -2.009 19.963 1.00 96.12 187 GLU A N 1
ATOM 1439 C CA . GLU A 1 187 ? -19.727 -2.526 20.681 1.00 96.12 187 GLU A CA 1
ATOM 1440 C C . GLU A 1 187 ? -20.706 -1.410 21.062 1.00 96.12 187 GLU A C 1
ATOM 1442 O O . GLU A 1 187 ? -21.913 -1.553 20.852 1.00 96.12 187 GLU A O 1
ATOM 1447 N N . ILE A 1 188 ? -20.191 -0.280 21.551 1.00 96.12 188 ILE A N 1
ATOM 1448 C CA . ILE A 1 188 ? -20.989 0.915 21.848 1.00 96.12 188 ILE A CA 1
ATOM 1449 C C . ILE A 1 188 ? -21.700 1.398 20.583 1.00 96.12 188 ILE A C 1
ATOM 1451 O O . ILE A 1 188 ? -22.918 1.563 20.595 1.00 96.12 188 ILE A O 1
ATOM 1455 N N . ILE A 1 189 ? -20.966 1.565 19.478 1.00 96.50 189 ILE A N 1
ATOM 1456 C CA . ILE A 1 189 ? -21.535 1.990 18.190 1.00 96.50 189 ILE A CA 1
ATOM 1457 C C . ILE A 1 189 ? -22.653 1.040 17.764 1.00 96.50 189 ILE A C 1
ATOM 1459 O O . ILE A 1 189 ? -23.760 1.481 17.478 1.00 96.50 189 ILE A O 1
ATOM 1463 N N . ARG A 1 190 ? -22.407 -0.273 17.793 1.00 95.12 190 ARG A N 1
ATOM 1464 C CA . ARG A 1 190 ? -23.416 -1.276 17.437 1.00 95.12 190 ARG A CA 1
ATOM 1465 C C . ARG A 1 190 ? -24.657 -1.186 18.326 1.00 95.12 190 ARG A C 1
ATOM 1467 O O . ARG A 1 190 ? -25.764 -1.344 17.819 1.00 95.12 190 ARG A O 1
ATOM 1474 N N . THR A 1 191 ? -24.482 -0.941 19.621 1.00 93.31 191 THR A N 1
ATOM 1475 C CA . THR A 1 191 ? -25.582 -0.870 20.592 1.00 93.31 191 THR A CA 1
ATOM 1476 C C . THR A 1 191 ? -26.469 0.351 20.360 1.00 93.31 191 THR A C 1
ATOM 1478 O O . THR A 1 191 ? -27.689 0.217 20.346 1.00 93.31 191 THR A O 1
ATOM 1481 N N . TYR A 1 192 ? -25.874 1.525 20.136 1.00 89.25 192 TYR A N 1
ATOM 1482 C CA . TYR A 1 192 ? -26.619 2.785 20.053 1.00 89.25 192 TYR A CA 1
ATOM 1483 C C . TYR A 1 192 ? -27.007 3.204 18.627 1.00 89.25 192 TYR A C 1
ATOM 1485 O O . TYR A 1 192 ? -27.949 3.973 18.474 1.00 89.25 192 TYR A O 1
ATOM 1493 N N . GLU A 1 193 ? -26.355 2.687 17.579 1.00 83.88 193 GLU A N 1
ATOM 1494 C CA . GLU A 1 193 ? -26.775 2.934 16.187 1.00 83.88 193 GLU A CA 1
ATOM 1495 C C . GLU A 1 193 ? -27.836 1.952 15.690 1.00 83.88 193 GLU A C 1
ATOM 1497 O O . GLU A 1 193 ? -28.589 2.301 14.792 1.00 83.88 193 GLU A O 1
ATOM 1502 N N . SER A 1 194 ? -27.929 0.746 16.262 1.00 64.38 194 SER A N 1
ATOM 1503 C CA . SER A 1 194 ? -28.981 -0.220 15.887 1.00 64.38 194 SER A CA 1
ATOM 1504 C C . SER A 1 194 ? -30.312 0.026 16.613 1.00 64.38 194 SER A C 1
ATOM 1506 O O . SER A 1 194 ? -31.291 -0.664 16.341 1.00 64.38 194 SER A O 1
ATOM 1508 N N . GLY A 1 195 ? -30.324 0.938 17.592 1.00 56.66 195 GLY A N 1
ATOM 1509 C CA . GLY A 1 195 ? -31.495 1.298 18.398 1.00 56.66 195 GLY A CA 1
ATOM 1510 C C . GLY A 1 195 ? -32.239 2.552 17.924 1.00 56.66 195 GLY A C 1
ATOM 1511 O O . GLY A 1 195 ? -33.220 2.924 18.564 1.00 56.66 195 GLY A O 1
ATOM 1512 N N . ASN A 1 196 ? -31.778 3.175 16.833 1.00 45.16 196 ASN A N 1
ATOM 1513 C CA . ASN A 1 196 ? -32.415 4.279 16.102 1.00 45.16 196 ASN A CA 1
ATOM 1514 C C . ASN A 1 196 ? -32.749 3.835 14.672 1.00 45.16 196 ASN A C 1
ATOM 1516 O O . ASN A 1 196 ? -33.631 4.477 14.062 1.00 45.16 196 ASN A O 1
#

Sequence (196 aa):
MSSTGIDKVLILRREAGASRVLENFIMNSLKHPHEIVWEVLSDKGNRAAKKGDYGLLIVESSISDPAAIRACHSAVNHPTASVLFLADETTFSSEDEKKAKEKLLDMGATILVKPLKQSAFTTAIQSADMAHIRLGALKKKLDDEKVITRAKLLLMQTLGFTEDEAHKFIEKEAMNSGRNRSDVAYEIIRTYESGN

Nearest PDB structures (foldseek):
  4kny-assembly1_B  TM=7.844E-01  e=8.343E-04  Escherichia coli K-12
  8ju8-assembly1_A  TM=6.416E-01  e=2.295E-02  synthetic construct
  3t8y-assembly1_A  TM=5.952E-01  e=2.047E-02  Thermotoga maritima
  1a2o-assembly2_B  TM=5.975E-01  e=2.430E-02  Salmonella enterica subsp. enterica serovar Typhimurium
  6ymz-assembly1_A  TM=5.638E-01  e=4.303E-02  Pectobacterium atrosepticum SCRI1043

pLDDT: mean 93.22, std 8.74, range [37.59, 98.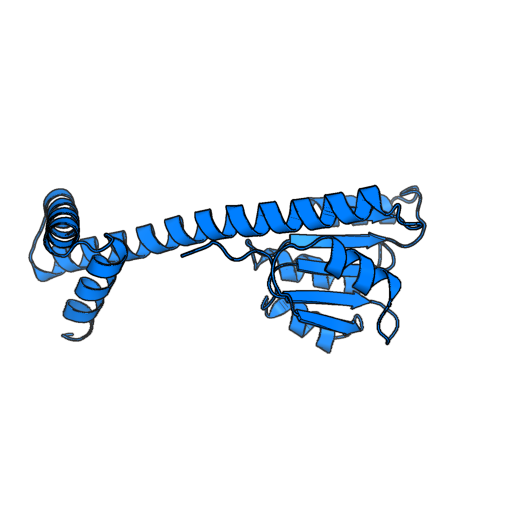44]

Mean predicted aligned error: 4.92 Å

Solvent-accessible surface area (backbone atoms only — not comparable to full-atom values): 10424 Å² total; per-residue (Å²): 132,79,68,67,48,46,46,27,36,38,36,33,23,79,61,85,79,86,52,70,70,59,50,52,49,50,66,75,39,52,93,49,82,59,47,80,44,84,36,38,71,43,75,67,33,39,51,54,35,55,67,51,88,38,28,32,39,37,37,40,43,56,66,66,36,67,68,57,51,52,33,54,57,35,36,58,83,30,82,41,38,32,41,39,35,39,26,49,78,74,83,61,79,50,70,62,39,42,52,32,49,52,53,40,46,78,57,61,37,47,78,45,54,45,85,74,52,68,68,62,52,36,51,52,50,39,51,34,31,54,48,23,29,52,38,45,53,50,50,50,54,54,53,37,50,51,43,34,52,51,23,34,53,49,38,27,73,74,71,65,38,52,72,66,55,26,49,52,48,44,52,50,54,11,62,76,68,75,47,54,52,41,62,47,17,50,51,48,40,56,59,63,63,74,73,110